Protein AF-A0A6B0SQ14-F1 (afdb_monomer)

Radius of gyration: 19.86 Å; Cα contacts (8 Å, |Δi|>4): 303; chains: 1; bounding box: 52×29×53 Å

pLDDT: mean 88.66, std 13.15, range [37.78, 98.69]

Solvent-accessible surface area (backbone atoms only — not comparable to full-atom values): 12289 Å² total; per-residue (Å²): 137,61,74,64,55,36,50,53,46,39,53,50,52,52,55,49,50,51,53,37,46,52,35,40,46,55,33,44,56,38,48,41,54,28,59,69,29,45,88,79,68,73,21,62,68,44,38,58,48,28,49,52,30,34,59,48,33,56,53,45,43,54,52,50,41,47,56,51,70,71,54,44,74,84,48,32,43,84,77,26,48,54,46,66,76,38,31,68,60,50,40,52,44,48,54,34,55,47,43,28,30,50,27,47,32,52,37,40,52,48,47,70,71,67,58,72,91,65,55,67,89,58,38,55,42,54,48,50,39,28,51,41,40,39,54,27,45,56,30,48,47,52,35,52,52,44,52,53,48,32,44,59,32,75,92,45,67,38,78,33,17,69,29,45,50,46,26,51,56,36,34,63,46,31,60,48,41,34,52,51,44,38,50,61,35,44,55,65,96,51,45,84,41,72,66,26,57,52,51,37,50,53,35,50,31,56,38,42,28,34,49,27,51,36,54,34,46,53,50,49,46,68,65,27,73,86,83,47,63,45,46,48,74,48,94,83,69,85,130

Secondary structure (DSSP, 8-state):
--HHHHHHHHHHHHHHHHHHHHHHHHHHHHHHHHHHHGGGT--HHHHHHHHHHHHHHHHHHHHHHHHHHS--HHHHTTTTHHHHHTHHHHHHHHHHHHHHHHHHHHHHHHHHHH-----HHHHHHHHHHHHHHHHHHHHHHHHHHHHHHHHH-TT--EE-HHHHHHHHHHHHHHHHHHHHHHHHHHSSTTTTSHHHHHHHHHHHHHHHHHHHHHHHHHHHHHHHTTTSSEE-S-TT---

Sequence (239 aa):
MSDSETVVFADRLVSRTETYLDQTEACVALLPELLAAYPDGDYREFVDRISTLESDCDRTNRHLCGLVADADVRDLGIRLTRVHLHASQMIELFNALDEVANAAEQFAVDLDGLRPDLPPDRRDRFDEMAAEAATAMAALRSAVTDYVGVLCNPETSADIAGDVACVRNVESRCDRLRNEAVTAAFDGDAGGDASALVCRELALQLDEVVDAMEDVTDRMVRTTGSELAVDAEPEGAPR

Mean predicted aligned error: 5.76 Å

Nearest PDB structures (foldseek):
  2iiu-assembly1_A  TM=8.122E-01  e=4.218E-05  Shewanella oneidensis
  2iiu-assembly2_B  TM=7.991E-01  e=1.896E-04  Shewanella oneidensis
  2olt-assembly1_C  TM=7.708E-01  e=3.491E-04  Shewanella oneidensis MR-1
  7jh5-assembly2_B  TM=2.804E-01  e=3.021E-01  synthetic construct
  7uwa-assembly1_h  TM=3.571E-01  e=4.394E+00  Citrus x limon

Organism: NCBI:txid2692200

Foldseek 3Di:
DDPVLQVVLLCVLLVLLLVLLVLLLVLLLLQLVLLVCLVVVPRVVSLVSLVVSLVVSVVSLVVNLCSLVVDDCVNNPPFLVLSVVCSVLVNVLSVLSSLLSVLSNVLSVLCVVVVFDQPPVLSVLSSVLSVLLSQLSVLLSVLVSQLSVQSSGVVDAEESQVSLVSLVVSLVVLVVSLVVSLCVLLPDPCVPDPSSVSSNVSSVSSSSSSVSSNVSLVSSVVVCPPPTRYHHHHPPDDD

Structure (mmCIF, N/CA/C/O backbone):
data_AF-A0A6B0SQ14-F1
#
_entry.id   AF-A0A6B0SQ14-F1
#
loop_
_atom_site.group_PDB
_atom_site.id
_atom_site.type_symbol
_atom_site.label_atom_id
_atom_site.label_alt_id
_atom_site.label_comp_id
_atom_site.label_asym_id
_atom_site.label_entity_id
_atom_site.label_seq_id
_atom_site.pdbx_PDB_ins_code
_atom_site.Cartn_x
_atom_site.Cartn_y
_atom_site.Cartn_z
_atom_site.occupancy
_atom_site.B_iso_or_equiv
_atom_site.auth_seq_id
_atom_site.auth_comp_id
_atom_site.auth_asym_id
_atom_site.auth_atom_id
_atom_site.pdbx_PDB_model_num
ATOM 1 N N . MET A 1 1 ? -29.163 -4.916 26.445 1.00 50.88 1 MET A N 1
ATOM 2 C CA . MET A 1 1 ? -28.252 -5.419 25.404 1.00 50.88 1 MET A CA 1
ATOM 3 C C . MET A 1 1 ? -27.276 -6.359 26.059 1.00 50.88 1 MET A C 1
ATOM 5 O O . MET A 1 1 ? -26.853 -6.072 27.175 1.00 50.88 1 MET A O 1
ATOM 9 N N . SER A 1 2 ? -27.024 -7.507 25.440 1.00 54.06 2 SER A N 1
ATOM 10 C CA . SER A 1 2 ? -26.088 -8.481 26.001 1.00 54.06 2 SER A CA 1
ATOM 11 C C . SER A 1 2 ? -24.684 -8.184 25.484 1.00 54.06 2 SER A C 1
ATOM 13 O O . SER A 1 2 ? -24.557 -7.730 24.350 1.00 54.06 2 SER A O 1
ATOM 15 N N . ASP A 1 3 ? -23.654 -8.501 26.270 1.00 60.97 3 ASP A N 1
ATOM 16 C CA . ASP A 1 3 ? -22.245 -8.477 25.838 1.00 60.97 3 ASP A CA 1
ATOM 17 C C . ASP A 1 3 ? -22.019 -9.175 24.475 1.00 60.97 3 ASP A C 1
ATOM 19 O O . ASP A 1 3 ? -21.059 -8.872 23.778 1.00 60.97 3 ASP A O 1
ATOM 23 N N . SER A 1 4 ? -22.930 -10.062 24.050 1.00 64.00 4 SER A N 1
ATOM 24 C CA . SER A 1 4 ? -22.859 -10.778 22.776 1.00 64.00 4 SER A CA 1
ATOM 25 C C . SER A 1 4 ? -22.997 -9.901 21.524 1.00 64.00 4 SER A C 1
ATOM 27 O O . SER A 1 4 ? -22.425 -10.272 20.509 1.00 64.00 4 SER A O 1
ATOM 29 N N . GLU A 1 5 ? -23.751 -8.793 21.536 1.00 66.56 5 GLU A N 1
ATOM 30 C CA . GLU A 1 5 ? -23.911 -7.941 20.332 1.00 66.56 5 GLU A CA 1
ATOM 31 C C . GLU A 1 5 ? -22.654 -7.091 20.086 1.00 66.56 5 GLU A C 1
ATOM 33 O O . GLU A 1 5 ? -22.170 -7.011 18.960 1.00 66.56 5 GLU A O 1
ATOM 38 N N . THR A 1 6 ? -22.062 -6.562 21.161 1.00 66.19 6 THR A N 1
ATOM 39 C CA . THR A 1 6 ? -20.793 -5.819 21.144 1.00 66.19 6 THR A CA 1
ATOM 40 C C . THR A 1 6 ? -19.617 -6.696 20.702 1.00 66.19 6 THR A C 1
ATOM 42 O O . THR A 1 6 ? -18.814 -6.269 19.877 1.00 66.19 6 THR A O 1
ATOM 45 N N . VAL A 1 7 ? -19.537 -7.938 21.199 1.00 73.06 7 VAL A N 1
ATOM 46 C CA . VAL A 1 7 ? -18.514 -8.912 20.765 1.00 73.06 7 VAL A CA 1
ATOM 47 C C . VAL A 1 7 ? -18.660 -9.226 19.274 1.00 73.06 7 VAL A C 1
ATOM 49 O O . VAL A 1 7 ? -17.676 -9.208 18.545 1.00 73.06 7 VAL A O 1
ATOM 52 N N . VAL A 1 8 ? -19.891 -9.402 18.781 1.00 82.00 8 VAL A N 1
ATOM 53 C CA . VAL A 1 8 ? -20.143 -9.669 17.355 1.00 82.00 8 VAL A CA 1
ATOM 54 C C . VAL A 1 8 ? -19.722 -8.502 16.455 1.00 82.00 8 VAL A C 1
ATOM 56 O O . VAL A 1 8 ? -19.263 -8.747 15.341 1.00 82.00 8 VAL A O 1
ATOM 59 N N . PHE A 1 9 ? -19.868 -7.247 16.891 1.00 84.69 9 PHE A N 1
ATOM 60 C CA . PHE A 1 9 ? -19.365 -6.101 16.126 1.00 84.69 9 PHE A CA 1
ATOM 61 C C . PHE A 1 9 ? -17.832 -6.079 16.081 1.00 84.69 9 PHE A C 1
ATOM 63 O O . PHE A 1 9 ? -17.264 -5.988 14.994 1.00 84.69 9 PHE A O 1
ATOM 70 N N . ALA A 1 10 ? -17.174 -6.194 17.241 1.00 85.44 10 ALA A N 1
ATOM 71 C CA . ALA A 1 10 ? -15.715 -6.178 17.340 1.00 85.44 10 ALA A CA 1
ATOM 72 C C . ALA A 1 10 ? -15.080 -7.290 16.488 1.00 85.44 10 ALA A C 1
ATOM 74 O O . ALA A 1 10 ? -14.206 -7.009 15.672 1.00 85.44 10 ALA A O 1
ATOM 75 N N . ASP A 1 11 ? -15.599 -8.517 16.584 1.00 88.06 11 ASP A N 1
ATOM 76 C CA . ASP A 1 11 ? -15.129 -9.659 15.794 1.00 88.06 11 ASP A CA 1
ATOM 77 C C . ASP A 1 11 ? -15.289 -9.418 14.285 1.00 88.06 11 ASP A C 1
ATOM 79 O O . ASP A 1 11 ? -14.415 -9.768 13.493 1.00 88.06 11 ASP A O 1
ATOM 83 N N . ARG A 1 12 ? -16.398 -8.793 13.860 1.00 89.94 12 ARG A N 1
ATOM 84 C CA . ARG A 1 12 ? -16.629 -8.454 12.445 1.00 89.94 12 ARG A CA 1
ATOM 85 C C . ARG A 1 12 ? -15.670 -7.389 11.941 1.00 89.94 12 ARG A C 1
ATOM 87 O O . ARG A 1 12 ? -15.235 -7.490 10.798 1.00 89.94 12 ARG A O 1
ATOM 94 N N . LEU A 1 13 ? -15.401 -6.366 12.747 1.00 90.81 13 LEU A N 1
ATOM 95 C CA . LEU A 1 13 ? -14.485 -5.293 12.385 1.00 90.81 13 LEU A CA 1
ATOM 96 C C . LEU A 1 13 ? -13.060 -5.837 12.258 1.00 90.81 13 LEU A C 1
ATOM 98 O O . LEU A 1 13 ? -12.454 -5.661 11.209 1.00 90.81 13 LEU A O 1
ATOM 102 N N . VAL A 1 14 ? -12.580 -6.586 13.256 1.00 92.75 14 VAL A N 1
ATOM 103 C CA . VAL A 1 14 ? -11.253 -7.226 13.229 1.00 92.75 14 VAL A CA 1
ATOM 104 C C . VAL A 1 14 ? -11.125 -8.176 12.038 1.00 92.75 14 VAL A C 1
ATOM 106 O O . VAL A 1 14 ? -10.238 -7.992 11.213 1.00 92.75 14 VAL A O 1
ATOM 109 N N . SER A 1 15 ? -12.052 -9.124 11.873 1.00 93.81 15 SER A N 1
ATOM 110 C CA . SER A 1 15 ? -11.977 -10.117 10.790 1.00 93.81 15 SER A CA 1
ATOM 111 C C . SER A 1 15 ? -12.029 -9.490 9.391 1.00 93.81 15 SER A C 1
ATOM 113 O O . SER A 1 15 ? -11.381 -9.976 8.462 1.00 93.81 15 SER A O 1
ATOM 115 N N . ARG A 1 16 ? -12.790 -8.402 9.211 1.00 94.62 16 ARG A N 1
ATOM 116 C CA . ARG A 1 16 ? -12.816 -7.677 7.933 1.00 94.62 16 ARG A CA 1
ATOM 117 C C . ARG A 1 16 ? -11.547 -6.874 7.699 1.00 94.62 16 ARG A C 1
ATOM 119 O O . ARG A 1 16 ? -11.088 -6.854 6.565 1.00 94.62 16 ARG A O 1
ATOM 126 N N . THR A 1 17 ? -10.985 -6.255 8.734 1.00 96.44 17 THR A N 1
ATOM 127 C CA . THR A 1 17 ? -9.675 -5.602 8.642 1.00 96.44 17 THR A CA 1
ATOM 128 C C . THR A 1 17 ? -8.603 -6.615 8.252 1.00 96.44 17 THR A C 1
ATOM 130 O O . THR A 1 17 ? -7.840 -6.348 7.337 1.00 96.44 17 THR A O 1
ATOM 133 N N . GLU A 1 18 ? -8.578 -7.802 8.862 1.00 96.88 18 GLU A N 1
ATOM 134 C CA . GLU A 1 18 ? -7.641 -8.873 8.490 1.00 96.88 18 GLU A CA 1
ATOM 135 C C . GLU A 1 18 ? -7.810 -9.300 7.028 1.00 96.88 18 GLU A C 1
ATOM 137 O O . GLU A 1 18 ? -6.830 -9.374 6.296 1.00 96.88 18 GLU A O 1
ATOM 142 N N . THR A 1 19 ? -9.056 -9.506 6.583 1.00 96.88 19 THR A N 1
ATOM 143 C CA . THR A 1 19 ? -9.352 -9.849 5.180 1.00 96.88 19 THR A CA 1
ATOM 144 C C . THR A 1 19 ? -8.868 -8.758 4.225 1.00 96.88 19 THR A C 1
ATOM 146 O O . THR A 1 19 ? -8.314 -9.057 3.174 1.00 96.88 19 THR A O 1
ATOM 149 N N . TYR A 1 20 ? -9.080 -7.492 4.582 1.00 97.38 20 TYR A N 1
ATOM 150 C CA . TYR A 1 20 ? -8.630 -6.357 3.787 1.00 97.38 20 TYR A CA 1
ATOM 151 C C . TYR A 1 20 ? -7.102 -6.295 3.705 1.00 97.38 20 TYR A C 1
ATOM 153 O O . TYR A 1 20 ? -6.548 -6.170 2.619 1.00 97.38 20 TYR A O 1
ATOM 161 N N . LEU A 1 21 ? -6.415 -6.475 4.835 1.00 98.38 21 LEU A N 1
ATOM 162 C CA . LEU A 1 21 ? -4.956 -6.511 4.882 1.00 98.38 21 LEU A CA 1
ATOM 163 C C . LEU A 1 21 ? -4.378 -7.697 4.096 1.00 98.38 21 LEU A C 1
ATOM 165 O O . LEU A 1 21 ? -3.367 -7.516 3.427 1.00 98.38 21 LEU A O 1
ATOM 169 N N . ASP A 1 22 ? -5.024 -8.871 4.115 1.00 98.31 22 ASP A N 1
ATOM 170 C CA . ASP A 1 22 ? -4.653 -10.014 3.263 1.00 98.31 22 ASP A CA 1
ATOM 171 C C . ASP A 1 22 ? -4.716 -9.647 1.774 1.00 98.31 22 ASP A C 1
ATOM 173 O O . ASP A 1 22 ? -3.835 -10.023 1.001 1.00 98.31 22 ASP A O 1
ATOM 177 N N . GLN A 1 23 ? -5.760 -8.921 1.363 1.00 97.81 23 GLN A N 1
ATOM 178 C CA . GLN A 1 23 ? -5.947 -8.494 -0.024 1.00 97.81 23 GLN A CA 1
ATOM 179 C C . GLN A 1 23 ? -4.896 -7.458 -0.436 1.00 97.81 23 GLN A C 1
ATOM 181 O O . GLN A 1 23 ? -4.252 -7.632 -1.472 1.00 97.81 23 GLN A O 1
ATOM 186 N N . THR A 1 24 ? -4.666 -6.431 0.388 1.00 98.19 24 THR A N 1
ATOM 187 C CA . THR A 1 24 ? -3.656 -5.395 0.122 1.00 98.19 24 THR A CA 1
ATOM 188 C C . THR A 1 24 ? -2.245 -5.986 0.098 1.00 98.19 24 THR A C 1
ATOM 190 O O . THR A 1 24 ? -1.473 -5.697 -0.813 1.00 98.19 24 THR A O 1
ATOM 193 N N . GLU A 1 25 ? -1.912 -6.875 1.038 1.00 98.50 25 GLU A N 1
ATOM 194 C CA . GLU A 1 25 ? -0.627 -7.582 1.056 1.00 98.50 25 GLU A CA 1
ATOM 195 C C . GLU A 1 25 ? -0.439 -8.442 -0.194 1.00 98.50 25 GLU A C 1
ATOM 197 O O . GLU A 1 25 ? 0.614 -8.381 -0.828 1.00 98.50 25 GLU A O 1
ATOM 202 N N . ALA A 1 26 ? -1.467 -9.194 -0.599 1.00 98.06 26 ALA A N 1
ATOM 203 C CA . ALA A 1 26 ? -1.427 -9.974 -1.829 1.00 98.06 26 ALA A CA 1
ATOM 204 C C . ALA A 1 26 ? -1.252 -9.090 -3.074 1.00 98.06 26 ALA A C 1
ATOM 206 O O . ALA A 1 26 ? -0.575 -9.509 -4.006 1.00 98.06 26 ALA A O 1
ATOM 207 N N . CYS A 1 27 ? -1.833 -7.887 -3.095 1.00 98.00 27 CYS A N 1
ATOM 208 C CA . CYS A 1 27 ? -1.681 -6.933 -4.193 1.00 98.00 27 CYS A CA 1
ATOM 209 C C . CYS A 1 27 ? -0.220 -6.470 -4.322 1.00 98.00 27 CYS A C 1
ATOM 211 O O . CYS A 1 27 ? 0.400 -6.643 -5.372 1.00 98.00 27 CYS A O 1
ATOM 213 N N . VAL A 1 28 ? 0.370 -5.988 -3.224 1.00 98.50 28 VAL A N 1
ATOM 214 C CA . VAL A 1 28 ? 1.766 -5.516 -3.187 1.00 98.50 28 VAL A CA 1
ATOM 215 C C . VAL A 1 28 ? 2.755 -6.651 -3.472 1.00 98.50 28 VAL A C 1
ATOM 217 O O . VAL A 1 28 ? 3.734 -6.457 -4.191 1.00 98.50 28 VAL A O 1
ATOM 220 N N . ALA A 1 29 ? 2.492 -7.860 -2.967 1.00 98.19 29 ALA A N 1
ATOM 221 C CA . ALA A 1 29 ? 3.352 -9.025 -3.175 1.00 98.19 29 ALA A CA 1
ATOM 222 C C . ALA A 1 29 ? 3.449 -9.470 -4.647 1.00 98.19 29 ALA A C 1
ATOM 224 O O . ALA A 1 29 ? 4.393 -10.176 -5.002 1.00 98.19 29 ALA A O 1
ATOM 225 N N . LEU A 1 30 ? 2.523 -9.044 -5.514 1.00 98.44 30 LEU A N 1
ATOM 226 C CA . LEU A 1 30 ? 2.602 -9.313 -6.951 1.00 98.44 30 LEU A CA 1
ATOM 227 C C . LEU A 1 30 ? 3.551 -8.361 -7.687 1.00 98.44 30 LEU A C 1
ATOM 229 O O . LEU A 1 30 ? 3.953 -8.693 -8.798 1.00 98.44 30 LEU A O 1
ATOM 233 N N . LEU A 1 31 ? 3.952 -7.221 -7.109 1.00 98.44 31 LEU A N 1
ATOM 234 C CA . LEU A 1 31 ? 4.858 -6.271 -7.774 1.00 98.44 31 LEU A CA 1
ATOM 235 C C . LEU A 1 31 ? 6.238 -6.886 -8.084 1.00 98.44 31 LEU A C 1
ATOM 237 O O . LEU A 1 31 ? 6.681 -6.782 -9.233 1.00 98.44 31 LEU A O 1
ATOM 241 N N . PRO A 1 32 ? 6.906 -7.596 -7.147 1.00 98.31 32 PRO A N 1
ATOM 242 C CA . PRO A 1 32 ? 8.135 -8.320 -7.468 1.00 98.31 32 PRO A CA 1
ATOM 243 C C . PRO A 1 32 ? 7.932 -9.410 -8.527 1.00 98.31 32 PRO A C 1
ATOM 245 O O . PRO A 1 32 ? 8.791 -9.599 -9.384 1.00 98.31 32 PRO A O 1
ATOM 248 N N . GLU A 1 33 ? 6.805 -10.131 -8.497 1.00 97.81 33 GLU A N 1
ATOM 249 C CA . GLU A 1 33 ? 6.506 -11.197 -9.467 1.00 97.81 33 GLU A CA 1
ATOM 250 C C . GLU A 1 33 ? 6.260 -10.632 -10.876 1.00 97.81 33 GLU A C 1
ATOM 252 O O . GLU A 1 33 ? 6.785 -11.155 -11.863 1.00 97.81 33 GLU A O 1
ATOM 257 N N . LEU A 1 34 ? 5.528 -9.519 -10.962 1.00 97.88 34 LEU A N 1
ATOM 258 C CA . LEU A 1 34 ? 5.284 -8.756 -12.182 1.00 97.88 34 LEU A CA 1
ATOM 259 C C . LEU A 1 34 ? 6.607 -8.329 -12.824 1.00 97.88 34 LEU A C 1
ATOM 261 O O . LEU A 1 34 ? 6.847 -8.607 -14.001 1.00 97.88 34 LEU A O 1
ATOM 265 N N . LEU A 1 35 ? 7.480 -7.684 -12.048 1.00 96.88 35 LEU A N 1
ATOM 266 C CA . LEU A 1 35 ? 8.784 -7.235 -12.523 1.00 96.88 35 LEU A CA 1
ATOM 267 C C . LEU A 1 35 ? 9.688 -8.411 -12.894 1.00 96.88 35 LEU A C 1
ATOM 269 O O . LEU A 1 35 ? 10.360 -8.351 -13.927 1.00 96.88 35 LEU A O 1
ATOM 273 N N . ALA A 1 36 ? 9.651 -9.508 -12.129 1.00 95.62 36 ALA A N 1
ATOM 274 C CA . ALA A 1 36 ? 10.374 -10.743 -12.420 1.00 95.62 36 ALA A CA 1
ATOM 275 C C . ALA A 1 36 ? 10.001 -11.323 -13.798 1.00 95.62 36 ALA A C 1
ATOM 277 O O . ALA A 1 36 ? 10.894 -11.698 -14.556 1.00 95.62 36 ALA A O 1
ATOM 278 N N . ALA A 1 37 ? 8.710 -11.334 -14.141 1.00 95.75 37 ALA A N 1
ATOM 279 C CA . ALA A 1 37 ? 8.191 -11.848 -15.410 1.00 95.75 37 ALA A CA 1
ATOM 280 C C . ALA A 1 37 ? 8.272 -10.847 -16.580 1.00 95.75 37 ALA A C 1
ATOM 282 O O . ALA A 1 37 ? 8.157 -11.242 -17.743 1.00 95.75 37 ALA A O 1
ATOM 283 N N . TYR A 1 38 ? 8.468 -9.554 -16.295 1.00 95.88 38 TYR A N 1
ATOM 284 C CA . TYR A 1 38 ? 8.433 -8.486 -17.298 1.00 95.88 38 TYR A CA 1
ATOM 285 C C . TYR A 1 38 ? 9.358 -8.712 -18.515 1.00 95.88 38 TYR A C 1
ATOM 287 O O . TYR A 1 38 ? 8.874 -8.577 -19.644 1.00 95.88 38 TYR A O 1
ATOM 295 N N . PRO A 1 39 ? 10.640 -9.114 -18.356 1.00 92.56 39 PRO A N 1
ATOM 296 C CA . PRO A 1 39 ? 11.560 -9.289 -19.486 1.00 92.56 39 PRO A CA 1
ATOM 297 C C . PRO A 1 39 ? 11.145 -10.383 -20.473 1.00 92.56 39 PRO A C 1
ATOM 299 O O . PRO A 1 39 ? 11.452 -10.290 -21.661 1.00 92.56 39 PRO A O 1
ATOM 302 N N . ASP A 1 40 ? 10.445 -11.408 -19.985 1.00 90.62 40 ASP A N 1
ATOM 303 C CA . ASP A 1 40 ? 10.001 -12.544 -20.792 1.00 90.62 40 ASP A CA 1
ATOM 304 C C . ASP A 1 40 ? 8.674 -12.255 -21.518 1.00 90.62 40 ASP A C 1
ATOM 306 O O . ASP A 1 40 ? 8.273 -12.997 -22.414 1.00 90.62 40 ASP A O 1
ATOM 310 N N . GLY A 1 41 ? 8.000 -11.148 -21.177 1.00 88.62 41 GLY A N 1
ATOM 311 C CA . GLY A 1 41 ? 6.707 -10.761 -21.747 1.00 88.62 41 GLY A CA 1
ATOM 312 C C . GLY A 1 41 ? 5.500 -11.499 -21.153 1.00 88.62 41 GLY A C 1
ATOM 313 O O . GLY A 1 41 ? 4.367 -11.209 -21.539 1.00 88.62 41 GLY A O 1
ATOM 314 N N . ASP A 1 42 ? 5.722 -12.390 -20.185 1.00 90.75 42 ASP A N 1
ATOM 315 C CA . ASP A 1 42 ? 4.711 -13.248 -19.551 1.00 90.75 42 ASP A CA 1
ATOM 316 C C . ASP A 1 42 ? 4.126 -12.618 -18.267 1.00 90.75 42 ASP A C 1
ATOM 318 O O . ASP A 1 42 ? 3.815 -13.301 -17.295 1.00 90.75 42 ASP A O 1
ATOM 322 N N . TYR A 1 43 ? 3.977 -11.290 -18.244 1.00 94.25 43 TYR A N 1
ATOM 323 C CA . TYR A 1 43 ? 3.647 -10.541 -17.024 1.00 94.25 43 TYR A CA 1
ATOM 324 C C . TYR A 1 43 ? 2.178 -10.098 -16.905 1.00 94.25 43 TYR A C 1
ATOM 326 O O . TYR A 1 43 ? 1.735 -9.696 -15.832 1.00 94.25 43 TYR A O 1
ATOM 334 N N . ARG A 1 44 ? 1.391 -10.166 -17.988 1.00 94.88 44 ARG A N 1
ATOM 335 C CA . ARG A 1 44 ? 0.016 -9.620 -18.014 1.00 94.88 44 ARG A CA 1
ATOM 336 C C . ARG A 1 44 ? -0.947 -10.284 -17.037 1.00 94.88 44 ARG A C 1
ATOM 338 O O . ARG A 1 44 ? -1.839 -9.617 -16.533 1.00 94.88 44 ARG A O 1
ATOM 345 N N . GLU A 1 45 ? -0.753 -11.569 -16.745 1.00 96.81 45 GLU A N 1
ATOM 346 C CA . GLU A 1 45 ? -1.559 -12.253 -15.729 1.00 96.81 45 GLU A CA 1
ATOM 347 C C . GLU A 1 45 ? -1.383 -11.604 -14.347 1.00 96.81 45 GLU A C 1
ATOM 349 O O . GLU A 1 45 ? -2.346 -11.513 -13.590 1.00 96.81 45 GLU A O 1
ATOM 354 N N . PHE A 1 46 ? -0.186 -11.104 -14.023 1.00 98.12 46 PHE A N 1
ATOM 355 C CA . PHE A 1 46 ? 0.043 -10.378 -12.773 1.00 98.12 46 PHE A CA 1
ATOM 356 C C . PHE A 1 46 ? -0.676 -9.030 -12.768 1.00 98.12 46 PHE A C 1
ATOM 358 O O . PHE A 1 46 ? -1.291 -8.701 -11.761 1.00 98.12 46 PHE A O 1
ATOM 365 N N . VAL A 1 47 ? -0.681 -8.303 -13.891 1.00 98.38 47 VAL A N 1
ATOM 366 C CA . VAL A 1 47 ? -1.431 -7.039 -14.029 1.00 98.38 47 VAL A CA 1
ATOM 367 C C . VAL A 1 47 ? -2.927 -7.271 -13.799 1.00 98.38 47 VAL A C 1
ATOM 369 O O . VAL A 1 47 ? -3.520 -6.629 -12.938 1.00 98.38 47 VAL A O 1
ATOM 372 N N . ASP A 1 48 ? -3.522 -8.258 -14.478 1.00 98.19 48 ASP A N 1
ATOM 373 C CA . ASP A 1 48 ? -4.946 -8.591 -14.319 1.00 98.19 48 ASP A CA 1
ATOM 374 C C . ASP A 1 48 ? -5.287 -9.007 -12.874 1.00 98.19 48 ASP A C 1
ATOM 376 O O . ASP A 1 48 ? -6.362 -8.692 -12.350 1.00 98.19 48 ASP A O 1
ATOM 380 N N . ARG A 1 49 ? -4.374 -9.729 -12.209 1.00 98.19 49 ARG A N 1
ATOM 381 C CA . ARG A 1 49 ? -4.532 -10.133 -10.805 1.00 98.19 49 ARG A CA 1
ATOM 382 C C . ARG A 1 49 ? -4.432 -8.947 -9.849 1.00 98.19 49 ARG A C 1
ATOM 384 O O . ARG A 1 49 ? -5.237 -8.898 -8.924 1.00 98.19 49 ARG A O 1
ATOM 391 N N . ILE A 1 50 ? -3.504 -8.017 -10.076 1.00 98.50 50 ILE A N 1
ATOM 392 C CA . ILE A 1 50 ? -3.368 -6.779 -9.296 1.00 98.50 50 ILE A CA 1
ATOM 393 C C . ILE A 1 50 ? -4.657 -5.956 -9.404 1.00 98.50 50 ILE A C 1
ATOM 395 O O . ILE A 1 50 ? -5.259 -5.669 -8.376 1.00 98.50 50 ILE A O 1
ATOM 399 N N . SER A 1 51 ? -5.162 -5.700 -10.616 1.00 98.12 51 SER A N 1
ATOM 400 C CA . SER A 1 51 ? -6.435 -4.982 -10.811 1.00 98.12 51 SER A CA 1
ATOM 401 C C . SER A 1 51 ? -7.634 -5.690 -10.175 1.00 98.12 51 SER A C 1
ATOM 403 O O . SER A 1 51 ? -8.546 -5.064 -9.642 1.00 98.12 51 SER A O 1
ATOM 405 N N . THR A 1 52 ? -7.660 -7.026 -10.202 1.00 98.38 52 THR A N 1
ATOM 406 C CA . THR A 1 52 ? -8.724 -7.783 -9.523 1.00 98.38 52 THR A CA 1
ATOM 407 C C . THR A 1 52 ? -8.650 -7.616 -8.004 1.00 98.38 52 THR A C 1
ATOM 409 O O . THR A 1 52 ? -9.689 -7.477 -7.358 1.00 98.38 52 THR A O 1
ATOM 412 N N . LEU A 1 53 ? -7.440 -7.646 -7.437 1.00 97.88 53 LEU A N 1
ATOM 413 C CA . LEU A 1 53 ? -7.215 -7.474 -6.004 1.00 97.88 53 LEU A CA 1
ATOM 414 C C . LEU A 1 53 ? -7.527 -6.051 -5.547 1.00 97.88 53 LEU A C 1
ATOM 416 O O . LEU A 1 53 ? -8.204 -5.920 -4.535 1.00 97.88 53 LEU A O 1
ATOM 420 N N . GLU A 1 54 ? -7.123 -5.022 -6.297 1.00 98.00 54 GLU A N 1
ATOM 421 C CA . GLU A 1 54 ? -7.514 -3.626 -6.044 1.00 98.00 54 GLU A CA 1
ATOM 422 C C . GLU A 1 54 ? -9.040 -3.506 -5.958 1.00 98.00 54 GLU A C 1
ATOM 424 O O . GLU A 1 54 ? -9.573 -3.083 -4.935 1.00 98.00 54 GLU A O 1
ATOM 429 N N . SER A 1 55 ? -9.771 -4.038 -6.939 1.00 97.31 55 SER A N 1
ATOM 430 C CA . SER A 1 55 ? -11.234 -3.936 -6.950 1.00 97.31 55 SER A CA 1
ATOM 431 C C . SER A 1 55 ? -11.918 -4.722 -5.825 1.00 97.31 55 SER A C 1
ATOM 433 O O . SER A 1 55 ? -13.072 -4.448 -5.456 1.00 97.31 55 SER A O 1
ATOM 435 N N . ASP A 1 56 ? -11.253 -5.749 -5.298 1.00 97.31 56 ASP A N 1
ATOM 436 C CA . ASP A 1 56 ? -11.695 -6.471 -4.111 1.00 97.31 56 ASP A CA 1
ATOM 437 C C . ASP A 1 56 ? -11.338 -5.713 -2.817 1.00 97.31 56 ASP A C 1
ATOM 439 O O . ASP A 1 56 ? -12.195 -5.659 -1.928 1.00 97.31 56 ASP A O 1
ATOM 443 N N . CYS A 1 57 ? -10.163 -5.073 -2.729 1.00 96.56 57 CYS A N 1
ATOM 444 C CA . CYS A 1 57 ? -9.776 -4.145 -1.658 1.00 96.56 57 CYS A CA 1
ATOM 445 C C . CYS A 1 57 ? -10.799 -3.017 -1.544 1.00 96.56 57 CYS A C 1
ATOM 447 O O . CYS A 1 57 ? -11.444 -2.871 -0.509 1.00 96.56 57 CYS A O 1
ATOM 449 N N . ASP A 1 58 ? -11.050 -2.322 -2.641 1.00 96.69 58 ASP A N 1
ATOM 450 C CA . ASP A 1 58 ? -11.950 -1.187 -2.769 1.00 96.69 58 ASP A CA 1
ATOM 451 C C . ASP A 1 58 ? -13.393 -1.548 -2.326 1.00 96.69 58 ASP A C 1
ATOM 453 O O . ASP A 1 58 ? -14.091 -0.839 -1.583 1.00 96.69 58 ASP A O 1
ATOM 457 N N . ARG A 1 59 ? -13.848 -2.764 -2.663 1.00 96.81 59 ARG A N 1
ATOM 458 C CA . ARG A 1 59 ? -15.122 -3.309 -2.163 1.00 96.81 59 ARG A CA 1
ATOM 459 C C . ARG A 1 59 ? -15.094 -3.556 -0.656 1.00 96.81 59 ARG A C 1
ATOM 461 O O . ARG A 1 59 ? -16.058 -3.200 0.030 1.00 96.81 59 ARG A O 1
ATOM 468 N N . THR A 1 60 ? -14.044 -4.188 -0.139 1.00 95.62 60 THR A N 1
ATOM 469 C CA . THR A 1 60 ? -13.887 -4.460 1.295 1.00 95.62 60 THR A CA 1
ATOM 470 C C . THR A 1 60 ? -13.773 -3.161 2.099 1.00 95.62 60 THR A C 1
ATOM 472 O O . THR A 1 60 ? -14.456 -3.039 3.119 1.00 95.62 60 THR A O 1
ATOM 475 N N . ASN A 1 61 ? -13.030 -2.164 1.611 1.00 95.44 61 ASN A N 1
ATOM 476 C CA . ASN A 1 61 ? -12.913 -0.827 2.189 1.00 95.44 61 ASN A CA 1
ATOM 477 C C . ASN A 1 61 ? -14.291 -0.162 2.304 1.00 95.44 61 ASN A C 1
ATOM 479 O O . ASN A 1 61 ? -14.719 0.224 3.395 1.00 95.44 61 ASN A O 1
ATOM 483 N N . ARG A 1 62 ? -15.082 -0.151 1.222 1.00 94.38 62 ARG A N 1
ATOM 484 C CA . ARG A 1 62 ? -16.467 0.356 1.254 1.00 94.38 62 ARG A CA 1
ATOM 485 C C . ARG A 1 62 ? -17.330 -0.345 2.308 1.00 94.38 62 ARG A C 1
ATOM 487 O O . ARG A 1 62 ? -18.136 0.301 2.980 1.00 94.38 62 ARG A O 1
ATOM 494 N N . HIS A 1 63 ? -17.160 -1.654 2.495 1.00 92.56 63 HIS A N 1
ATOM 495 C CA . HIS A 1 63 ? -17.858 -2.403 3.542 1.00 92.56 63 HIS A CA 1
ATOM 496 C C . HIS A 1 63 ? -17.356 -2.104 4.963 1.00 92.56 63 HIS A C 1
ATOM 498 O O . HIS A 1 63 ? -18.169 -2.134 5.892 1.00 92.56 63 HIS A O 1
ATOM 504 N N . LEU A 1 64 ? -16.059 -1.855 5.151 1.00 92.06 64 LEU A N 1
ATOM 505 C CA . LEU A 1 64 ? -15.455 -1.444 6.422 1.00 92.06 64 LEU A CA 1
ATOM 506 C C . LEU A 1 64 ? -15.922 -0.044 6.816 1.00 92.06 64 LEU A C 1
ATOM 508 O O . LEU A 1 64 ? -16.477 0.133 7.900 1.00 92.06 64 LEU A O 1
ATOM 512 N N . CYS A 1 65 ? -15.798 0.919 5.905 1.00 92.00 65 CYS A N 1
ATOM 513 C CA . CYS A 1 65 ? -16.274 2.282 6.092 1.00 92.00 65 CYS A CA 1
ATOM 514 C C . CYS A 1 65 ? -17.775 2.321 6.397 1.00 92.00 65 CYS A C 1
ATOM 516 O O . CYS A 1 65 ? -18.186 3.005 7.330 1.00 92.00 65 CYS A O 1
ATOM 518 N N . GLY A 1 66 ? -18.592 1.536 5.682 1.00 89.31 66 GLY A N 1
ATOM 519 C CA . GLY A 1 66 ? -20.019 1.396 5.986 1.00 89.31 66 GLY A CA 1
ATOM 520 C C . GLY A 1 66 ? -20.276 0.805 7.375 1.00 89.31 66 GLY A C 1
ATOM 521 O O . GLY A 1 66 ? -21.095 1.328 8.121 1.00 89.31 66 GLY A O 1
ATOM 522 N N . LEU A 1 67 ? -19.534 -0.238 7.766 1.00 88.81 67 LEU A N 1
ATOM 523 C CA . LEU A 1 67 ? -19.661 -0.852 9.092 1.00 88.81 67 LEU A CA 1
ATOM 524 C C . LEU A 1 67 ? -19.318 0.126 10.223 1.00 88.81 67 LEU A C 1
ATOM 526 O O . LEU A 1 67 ? -19.990 0.108 11.249 1.00 88.81 67 LEU A O 1
ATOM 530 N N . VAL A 1 68 ? -18.305 0.974 10.041 1.00 87.31 68 VAL A N 1
ATOM 531 C CA . VAL A 1 68 ? -17.926 2.005 11.020 1.00 87.31 68 VAL A CA 1
ATOM 532 C C . VAL A 1 68 ? -18.919 3.170 11.025 1.00 87.31 68 VAL A C 1
ATOM 534 O O . VAL A 1 68 ? -19.296 3.639 12.096 1.00 87.31 68 VAL A O 1
ATOM 537 N N . ALA A 1 69 ? -19.367 3.630 9.854 1.00 86.06 69 ALA A N 1
ATOM 538 C CA . ALA A 1 69 ? -20.273 4.772 9.726 1.00 86.06 69 ALA A CA 1
ATOM 539 C C . ALA A 1 69 ? -21.691 4.479 10.240 1.00 86.06 69 ALA A C 1
ATOM 541 O O . ALA A 1 69 ? -22.318 5.352 10.841 1.00 86.06 69 ALA A O 1
ATOM 542 N N . ASP A 1 70 ? -22.186 3.260 10.020 1.00 82.62 70 ASP A N 1
ATOM 543 C CA . ASP A 1 70 ? -23.522 2.839 10.448 1.00 82.62 70 ASP A CA 1
ATOM 544 C C . ASP A 1 70 ? -23.565 2.405 11.922 1.00 82.62 70 ASP A C 1
ATOM 546 O O . ASP A 1 70 ? -24.652 2.193 12.460 1.00 82.62 70 ASP A O 1
ATOM 550 N N . ALA A 1 71 ? -22.407 2.280 12.583 1.00 77.75 71 ALA A N 1
ATOM 551 C CA . ALA A 1 71 ? -22.327 1.838 13.968 1.00 77.75 71 ALA A CA 1
ATOM 552 C C . ALA A 1 71 ? -22.959 2.871 14.914 1.00 77.75 71 ALA A C 1
ATOM 554 O O . ALA A 1 71 ? -22.420 3.960 15.143 1.00 77.75 71 ALA A O 1
ATOM 555 N N . ASP A 1 72 ? -24.100 2.518 15.509 1.00 67.50 72 ASP A N 1
ATOM 556 C CA . ASP A 1 72 ? -24.768 3.362 16.492 1.00 67.50 72 ASP A CA 1
ATOM 557 C C . ASP A 1 72 ? -24.374 2.996 17.941 1.00 67.50 72 ASP A C 1
ATOM 559 O O . ASP A 1 72 ? -23.667 2.027 18.231 1.00 67.50 72 ASP A O 1
ATOM 563 N N . VAL A 1 73 ? -24.844 3.792 18.907 1.00 63.66 73 VAL A N 1
ATOM 564 C CA . VAL A 1 73 ? -24.593 3.555 20.344 1.00 63.66 73 VAL A CA 1
ATOM 565 C C . VAL A 1 73 ? -25.146 2.191 20.815 1.00 63.66 73 VAL A C 1
ATOM 567 O O . VAL A 1 73 ? -24.705 1.663 21.840 1.00 63.66 73 VAL A O 1
ATOM 570 N N . ARG A 1 74 ? -26.107 1.606 20.089 1.00 61.81 74 ARG A N 1
ATOM 571 C CA . ARG A 1 74 ? -26.692 0.282 20.350 1.00 61.81 74 ARG A CA 1
ATOM 572 C C . ARG A 1 74 ? -25.877 -0.849 19.720 1.00 61.81 74 ARG A C 1
ATOM 574 O O . ARG A 1 74 ? -25.933 -1.950 20.243 1.00 61.81 74 ARG A O 1
ATOM 581 N N . ASP A 1 75 ? -25.100 -0.606 18.677 1.00 59.66 75 ASP A N 1
ATOM 582 C CA . ASP A 1 75 ? -24.176 -1.607 18.131 1.00 59.66 75 ASP A CA 1
ATOM 583 C C . ASP A 1 75 ? -22.876 -1.671 18.949 1.00 59.66 75 ASP A C 1
ATOM 585 O O . ASP A 1 75 ? -22.323 -2.741 19.208 1.00 59.66 75 ASP A O 1
ATOM 589 N N . LEU A 1 76 ? -22.420 -0.517 19.437 1.00 61.25 76 LEU A N 1
ATOM 590 C CA . LEU A 1 76 ? -21.120 -0.364 20.095 1.00 61.25 76 LEU A CA 1
ATOM 591 C C . LEU A 1 76 ? -21.172 -0.621 21.614 1.00 61.25 76 LEU A C 1
ATOM 593 O O . LEU A 1 76 ? -20.220 -1.124 22.218 1.00 61.25 76 LE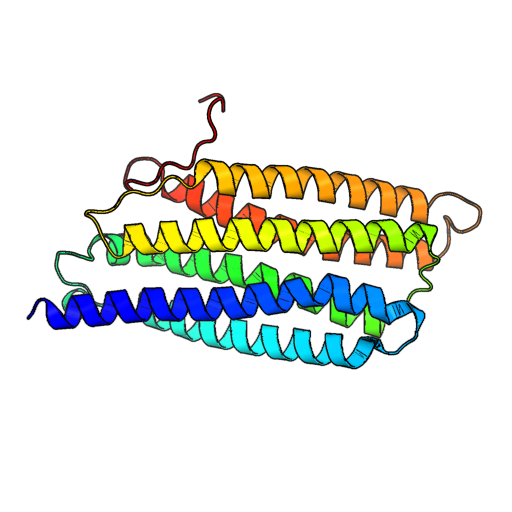U A O 1
ATOM 597 N N . GLY A 1 77 ? -22.293 -0.302 22.268 1.00 60.75 77 GLY A N 1
ATOM 598 C CA . GLY A 1 77 ? -22.383 -0.323 23.730 1.00 60.75 77 GLY A CA 1
ATOM 599 C C . GLY A 1 77 ? -21.369 0.617 24.410 1.00 60.75 77 GLY A C 1
ATOM 600 O O . GLY A 1 77 ? -20.624 1.351 23.769 1.00 60.75 77 GLY A O 1
ATOM 601 N N . ILE A 1 78 ? -21.311 0.607 25.749 1.00 59.53 78 ILE A N 1
ATOM 602 C CA . ILE A 1 78 ? -20.381 1.478 26.509 1.00 59.53 78 ILE A CA 1
ATOM 603 C C . ILE A 1 78 ? -18.911 1.064 26.283 1.00 59.53 78 ILE A C 1
ATOM 605 O O . ILE A 1 78 ? -18.007 1.895 26.359 1.00 59.53 78 ILE A O 1
ATOM 609 N N . ARG A 1 79 ? -18.658 -0.218 25.985 1.00 58.97 79 ARG A N 1
ATOM 610 C CA . ARG A 1 79 ? -17.304 -0.780 25.858 1.00 58.97 79 ARG A CA 1
ATOM 611 C C . ARG A 1 79 ? -16.587 -0.377 24.565 1.00 58.97 79 ARG A C 1
ATOM 613 O O . ARG A 1 79 ? -15.379 -0.183 24.617 1.00 58.97 79 ARG A O 1
ATOM 620 N N . LEU A 1 80 ? -17.304 -0.155 23.458 1.00 64.75 80 LEU A N 1
ATOM 621 C CA . LEU A 1 80 ? -16.718 0.306 22.188 1.00 64.75 80 LEU A CA 1
ATOM 622 C C . LEU A 1 80 ? -16.870 1.820 21.973 1.00 64.75 80 LEU A C 1
ATOM 624 O O . LEU A 1 80 ? -16.881 2.302 20.842 1.00 64.75 80 LEU A O 1
ATOM 628 N N . THR A 1 81 ? -16.938 2.600 23.057 1.00 70.69 81 THR A N 1
ATOM 629 C CA . THR A 1 81 ? -16.959 4.071 22.968 1.00 70.69 81 THR A CA 1
ATOM 630 C C . THR A 1 81 ? -15.752 4.607 22.181 1.00 70.69 81 THR A C 1
ATOM 632 O O . THR A 1 81 ? -15.891 5.598 21.476 1.00 70.69 81 THR A O 1
ATOM 635 N N . ARG A 1 82 ? -14.594 3.925 22.224 1.00 74.69 82 ARG A N 1
ATOM 636 C CA . ARG A 1 82 ? -13.404 4.282 21.428 1.00 74.69 82 ARG A CA 1
ATOM 637 C C . ARG A 1 82 ? -13.661 4.206 19.923 1.00 74.69 82 ARG A C 1
ATOM 639 O O . ARG A 1 82 ? -13.355 5.162 19.226 1.00 74.69 82 ARG A O 1
ATOM 646 N N . VAL A 1 83 ? -14.286 3.135 19.431 1.00 76.12 83 VAL A N 1
ATOM 647 C CA . VAL A 1 83 ? -14.642 3.016 18.005 1.00 76.12 83 VAL A CA 1
ATOM 648 C C . VAL A 1 83 ? -15.582 4.146 17.587 1.00 76.12 83 VAL A C 1
ATOM 650 O O . VAL A 1 83 ? -15.383 4.741 16.536 1.00 76.12 83 VAL A O 1
ATOM 653 N N . HIS A 1 84 ? -16.560 4.506 18.426 1.00 76.81 84 HIS A N 1
ATOM 654 C CA . HIS A 1 84 ? -17.458 5.625 18.124 1.00 76.81 84 HIS A CA 1
ATOM 655 C C . HIS A 1 84 ? -16.726 6.975 18.079 1.00 76.81 84 HIS A C 1
ATOM 657 O O . HIS A 1 84 ? -16.931 7.766 17.163 1.00 76.81 84 HIS A O 1
ATOM 663 N N . LEU A 1 85 ? -15.872 7.241 19.074 1.00 79.50 85 LEU A N 1
ATOM 664 C CA . LEU A 1 85 ? -15.112 8.490 19.180 1.00 79.50 85 LEU A CA 1
ATOM 665 C C . LEU A 1 85 ? -14.084 8.644 18.055 1.00 79.50 85 LEU A C 1
ATOM 667 O O . LEU A 1 85 ? -13.806 9.769 17.648 1.00 79.50 85 LEU A O 1
ATOM 671 N N . HIS A 1 86 ? -13.556 7.525 17.555 1.00 83.75 86 HIS A N 1
ATOM 672 C CA . HIS A 1 86 ? -12.536 7.492 16.512 1.00 83.75 86 HIS A CA 1
ATOM 673 C C . HIS A 1 86 ? -13.077 7.065 15.138 1.00 83.75 86 HIS A C 1
ATOM 675 O O . HIS A 1 86 ? -12.289 6.773 14.242 1.00 83.75 86 HIS A O 1
ATOM 681 N N . ALA A 1 87 ? -14.400 7.022 14.940 1.00 86.88 87 ALA A N 1
ATOM 682 C CA . ALA A 1 87 ? -15.016 6.509 13.713 1.00 86.88 87 ALA A CA 1
ATOM 683 C C . ALA A 1 87 ? -14.514 7.238 12.455 1.00 86.88 87 ALA A C 1
ATOM 685 O O . ALA A 1 87 ? -14.153 6.599 11.468 1.00 86.88 87 ALA A O 1
ATOM 686 N N . SER A 1 88 ? -14.419 8.571 12.512 1.00 87.31 88 SER A N 1
ATOM 687 C CA . SER A 1 88 ? -13.873 9.374 11.413 1.00 87.31 88 SER A CA 1
ATOM 688 C C . SER A 1 88 ? -12.413 9.021 11.129 1.00 87.31 88 SER A C 1
ATOM 690 O O . SER A 1 88 ? -12.051 8.808 9.980 1.00 87.31 88 SER A O 1
ATOM 692 N N . GLN A 1 89 ? -11.586 8.889 12.167 1.00 88.50 89 GLN A N 1
ATOM 693 C CA . GLN A 1 89 ? -10.174 8.538 12.029 1.00 88.50 89 GLN A CA 1
ATOM 694 C C . GLN A 1 89 ? -9.989 7.119 11.482 1.00 88.50 89 GLN A C 1
ATOM 696 O O . GLN A 1 89 ? -9.066 6.889 10.712 1.00 88.50 89 GLN A O 1
ATOM 701 N N . MET A 1 90 ? -10.868 6.177 11.837 1.00 90.00 90 MET A N 1
ATOM 702 C CA . MET A 1 90 ? -10.855 4.821 11.281 1.00 90.00 90 MET A CA 1
ATOM 703 C C . MET A 1 90 ? -11.228 4.806 9.800 1.00 90.00 90 MET A C 1
ATOM 705 O O . MET A 1 90 ? -10.562 4.141 9.018 1.00 90.00 90 MET A O 1
ATOM 709 N N . ILE A 1 91 ? -12.259 5.554 9.401 1.00 92.62 91 ILE A N 1
ATOM 710 C CA . ILE A 1 91 ? -12.628 5.701 7.985 1.00 92.62 91 ILE A CA 1
ATOM 711 C C . ILE A 1 91 ? -11.457 6.293 7.200 1.00 92.62 91 ILE A C 1
ATOM 713 O O . ILE A 1 91 ? -11.092 5.794 6.142 1.00 92.62 91 ILE A O 1
ATOM 717 N N . GLU A 1 92 ? -10.829 7.337 7.734 1.00 93.00 92 GLU A N 1
ATOM 718 C CA . GLU A 1 92 ? -9.675 7.946 7.087 1.00 93.00 92 GLU A CA 1
ATOM 719 C C . GLU A 1 92 ? -8.443 7.025 7.059 1.00 93.00 92 GLU A C 1
ATOM 721 O O . GLU A 1 92 ? -7.668 7.096 6.111 1.00 93.00 92 GLU A O 1
ATOM 726 N N . LEU A 1 93 ? -8.258 6.164 8.066 1.00 94.00 93 LEU A N 1
ATOM 727 C CA . LEU A 1 93 ? -7.221 5.129 8.072 1.00 94.00 93 LEU A CA 1
ATOM 728 C C . LEU A 1 93 ? -7.456 4.107 6.955 1.00 94.00 93 LEU A C 1
ATOM 730 O O . LEU A 1 93 ? -6.522 3.782 6.232 1.00 94.00 93 LEU A O 1
ATOM 734 N N . PHE A 1 94 ? -8.690 3.616 6.797 1.00 95.12 94 PHE A N 1
ATOM 735 C CA . PHE A 1 94 ? -9.015 2.651 5.744 1.00 95.12 94 PHE A CA 1
ATOM 736 C C . PHE A 1 94 ? -8.892 3.251 4.345 1.00 95.12 94 PHE A C 1
ATOM 738 O O . PHE A 1 94 ? -8.353 2.591 3.465 1.00 95.12 94 PHE A O 1
ATOM 745 N N . ASN A 1 95 ? -9.286 4.514 4.162 1.00 95.50 95 ASN A N 1
ATOM 746 C CA . ASN A 1 95 ? -9.057 5.222 2.903 1.00 95.50 95 ASN A CA 1
ATOM 747 C C . ASN A 1 95 ? -7.561 5.394 2.607 1.00 95.50 95 ASN A C 1
ATOM 749 O O . ASN A 1 95 ? -7.152 5.190 1.477 1.00 95.50 95 ASN A O 1
ATOM 753 N N . ALA A 1 96 ? -6.735 5.719 3.608 1.00 96.38 96 ALA A N 1
ATOM 754 C CA . ALA A 1 96 ? -5.287 5.799 3.408 1.00 96.38 96 ALA A CA 1
ATOM 755 C C . ALA A 1 96 ? -4.674 4.430 3.052 1.00 96.38 96 ALA A C 1
ATOM 757 O O . ALA A 1 96 ? -3.780 4.356 2.221 1.00 96.38 96 ALA A O 1
ATOM 758 N N . LEU A 1 97 ? -5.176 3.339 3.641 1.00 96.38 97 LEU A N 1
ATOM 759 C CA . LEU A 1 97 ? -4.758 1.980 3.278 1.00 96.38 97 LEU A CA 1
ATOM 760 C C . LEU A 1 97 ? -5.142 1.597 1.844 1.00 96.38 97 LEU A C 1
ATOM 762 O O . LEU A 1 97 ? -4.455 0.783 1.236 1.00 96.38 97 LEU A O 1
ATOM 766 N N . ASP A 1 98 ? -6.244 2.138 1.331 1.00 97.69 98 ASP A N 1
ATOM 767 C CA . ASP A 1 98 ? -6.730 1.885 -0.033 1.00 97.69 98 ASP A CA 1
ATOM 768 C C . ASP A 1 98 ? -5.771 2.460 -1.078 1.00 97.69 98 ASP A C 1
ATOM 770 O O . ASP A 1 98 ? -5.483 1.814 -2.083 1.00 97.69 98 ASP A O 1
ATOM 774 N N . GLU A 1 99 ? -5.164 3.614 -0.779 1.00 98.31 99 GLU A N 1
ATOM 775 C CA . GLU A 1 99 ? -4.169 4.234 -1.659 1.00 98.31 99 GLU A CA 1
ATOM 776 C C . GLU A 1 99 ? -2.947 3.335 -1.908 1.00 98.31 99 GLU A C 1
ATOM 778 O O . GLU A 1 99 ? -2.339 3.413 -2.972 1.00 98.31 99 GLU A O 1
ATOM 783 N N . VAL A 1 100 ? -2.625 2.411 -0.994 1.00 98.62 100 VAL A N 1
ATOM 784 C CA . VAL A 1 100 ? -1.551 1.423 -1.200 1.00 98.62 100 VAL A CA 1
ATOM 785 C C . VAL A 1 100 ? -1.880 0.483 -2.365 1.00 98.62 100 VAL A C 1
ATOM 787 O O . VAL A 1 100 ? -1.026 0.218 -3.214 1.00 98.62 100 VAL A O 1
ATOM 790 N N . ALA A 1 101 ? -3.113 -0.031 -2.415 1.00 98.12 101 ALA A N 1
ATOM 791 C CA . ALA A 1 101 ? -3.556 -0.908 -3.496 1.00 98.12 101 ALA A CA 1
ATOM 792 C C . ALA A 1 101 ? -3.716 -0.128 -4.810 1.00 98.12 101 ALA A C 1
ATOM 794 O O . ALA A 1 101 ? -3.289 -0.625 -5.854 1.00 98.12 101 ALA A O 1
ATOM 795 N N . ASN A 1 102 ? -4.232 1.106 -4.743 1.00 98.38 102 ASN A N 1
ATOM 796 C CA . ASN A 1 102 ? -4.358 1.999 -5.898 1.00 98.38 102 ASN A CA 1
ATOM 797 C C . ASN A 1 102 ? -2.996 2.299 -6.536 1.00 98.38 102 ASN A C 1
ATOM 799 O O . ASN A 1 102 ? -2.845 2.187 -7.751 1.00 98.38 102 ASN A O 1
ATOM 803 N N . ALA A 1 103 ? -1.986 2.644 -5.731 1.00 98.62 103 ALA A N 1
ATOM 804 C CA . ALA A 1 103 ? -0.638 2.926 -6.219 1.00 98.62 103 ALA A CA 1
ATOM 805 C C . ALA A 1 103 ? -0.003 1.688 -6.878 1.00 98.62 103 ALA A C 1
ATOM 807 O O . ALA A 1 103 ? 0.594 1.783 -7.954 1.00 98.62 103 ALA A O 1
ATOM 808 N N . ALA A 1 104 ? -0.183 0.506 -6.275 1.00 98.69 104 ALA A N 1
ATOM 809 C CA . ALA A 1 104 ? 0.312 -0.752 -6.831 1.00 98.69 104 ALA A CA 1
ATOM 810 C C . ALA A 1 104 ? -0.354 -1.090 -8.177 1.00 98.69 104 ALA A C 1
ATOM 812 O O . ALA A 1 104 ? 0.330 -1.496 -9.122 1.00 98.69 104 ALA A O 1
ATOM 813 N N . GLU A 1 105 ? -1.672 -0.893 -8.292 1.00 98.69 105 GLU A N 1
ATOM 814 C CA . GLU A 1 105 ? -2.388 -1.056 -9.558 1.00 98.69 105 GLU A CA 1
ATOM 815 C C . GLU A 1 105 ? -1.916 -0.052 -10.606 1.00 98.69 105 GLU A C 1
ATOM 817 O O . GLU A 1 105 ? -1.598 -0.452 -11.728 1.00 98.69 105 GLU A O 1
ATOM 822 N N . GLN A 1 106 ? -1.830 1.229 -10.248 1.00 98.62 106 GLN A N 1
ATOM 823 C CA . GLN A 1 106 ? -1.446 2.285 -11.177 1.00 98.62 106 GLN A CA 1
ATOM 824 C C . GLN A 1 106 ? -0.075 2.001 -11.798 1.00 98.62 106 GLN A C 1
ATOM 826 O O . GLN A 1 106 ? 0.070 2.065 -13.020 1.00 98.62 106 GLN A O 1
ATOM 831 N N . PHE A 1 107 ? 0.899 1.588 -10.982 1.00 98.56 107 PHE A N 1
ATOM 832 C CA . PHE A 1 107 ? 2.200 1.140 -11.468 1.00 98.56 107 PHE A CA 1
ATOM 833 C C . PHE A 1 107 ? 2.081 -0.032 -12.458 1.00 98.56 107 PHE A C 1
ATOM 835 O O . PHE A 1 107 ? 2.683 -0.007 -13.534 1.00 98.56 107 PHE A O 1
ATOM 842 N N . ALA A 1 108 ? 1.306 -1.069 -12.122 1.00 98.50 108 ALA A N 1
ATOM 843 C CA . ALA A 1 108 ? 1.172 -2.263 -12.957 1.00 98.50 108 ALA A CA 1
ATOM 844 C C . ALA A 1 108 ? 0.495 -1.969 -14.308 1.00 98.50 108 ALA A C 1
ATOM 846 O O . ALA A 1 108 ? 0.943 -2.453 -15.355 1.00 98.50 108 ALA A O 1
ATOM 847 N N . VAL A 1 109 ? -0.564 -1.160 -14.291 1.00 98.38 109 VAL A N 1
ATOM 848 C CA . VAL A 1 109 ? -1.310 -0.741 -15.483 1.00 98.38 109 VAL A CA 1
ATOM 849 C C . VAL A 1 109 ? -0.441 0.130 -16.385 1.00 98.38 109 VAL A C 1
ATOM 851 O O . VAL A 1 109 ? -0.391 -0.103 -17.596 1.00 98.38 109 VAL A O 1
ATOM 854 N N . ASP A 1 110 ? 0.294 1.088 -15.822 1.00 98.25 110 ASP A N 1
ATOM 855 C CA . ASP A 1 110 ? 1.169 1.951 -16.612 1.00 98.25 110 ASP A CA 1
ATOM 856 C C . ASP A 1 110 ? 2.390 1.203 -17.148 1.00 98.25 110 ASP A C 1
ATOM 858 O O . ASP A 1 110 ? 2.816 1.466 -18.276 1.00 98.25 110 ASP A O 1
ATOM 862 N N . LEU A 1 111 ? 2.905 0.201 -16.429 1.00 97.25 111 LEU A N 1
ATOM 863 C CA . LEU A 1 111 ? 3.944 -0.686 -16.949 1.00 97.25 111 LEU A CA 1
ATOM 864 C C . LEU A 1 111 ? 3.468 -1.453 -18.202 1.00 97.25 111 LEU A C 1
ATOM 866 O O . LEU A 1 111 ? 4.186 -1.461 -19.207 1.00 97.25 111 LEU A O 1
ATOM 870 N N . ASP A 1 112 ? 2.261 -2.046 -18.206 1.00 97.31 112 ASP A N 1
ATOM 871 C CA . ASP A 1 112 ? 1.707 -2.699 -19.415 1.00 97.31 112 ASP A CA 1
ATOM 872 C C . ASP A 1 112 ? 1.309 -1.697 -20.507 1.00 97.31 112 ASP A C 1
ATOM 874 O O . ASP A 1 112 ? 1.392 -2.019 -21.696 1.00 97.31 112 ASP A O 1
ATOM 878 N N . GLY A 1 113 ? 0.881 -0.492 -20.136 1.00 96.19 113 GLY A N 1
ATOM 879 C CA . GLY A 1 113 ? 0.476 0.545 -21.081 1.00 96.19 113 GLY A CA 1
ATOM 880 C C . GLY A 1 113 ? 1.659 1.166 -21.824 1.00 96.19 113 GLY A C 1
ATOM 881 O O . GLY A 1 113 ? 1.621 1.320 -23.049 1.00 96.19 113 GLY A O 1
ATOM 882 N N . LEU A 1 114 ? 2.720 1.506 -21.091 1.00 94.56 114 LEU A N 1
ATOM 883 C CA . LEU A 1 114 ? 3.900 2.198 -21.610 1.00 94.56 114 LEU A CA 1
ATOM 884 C C . LEU A 1 114 ? 4.927 1.232 -22.203 1.00 94.56 114 LEU A C 1
ATOM 886 O O . LEU A 1 114 ? 5.618 1.601 -23.154 1.00 94.56 114 LEU A O 1
ATOM 890 N N . ARG A 1 115 ? 5.014 0.008 -21.665 1.00 93.06 115 ARG A N 1
ATOM 891 C CA . ARG A 1 115 ? 5.956 -1.049 -22.076 1.00 93.06 115 ARG A CA 1
ATOM 892 C C . ARG A 1 115 ? 7.377 -0.532 -22.306 1.00 93.06 115 ARG A C 1
ATOM 894 O O . ARG A 1 115 ? 7.922 -0.712 -23.403 1.00 93.06 115 ARG A O 1
ATOM 901 N N . PRO A 1 116 ? 7.979 0.157 -21.322 1.00 91.50 116 PRO A N 1
ATOM 902 C CA . PRO A 1 116 ? 9.340 0.645 -21.469 1.00 91.50 116 PRO A CA 1
ATOM 903 C C . PRO A 1 116 ? 10.324 -0.495 -21.721 1.00 91.50 116 PRO A C 1
ATOM 905 O O . PRO A 1 116 ? 10.195 -1.595 -21.182 1.00 91.50 116 PRO A O 1
ATOM 908 N N . ASP A 1 117 ? 11.368 -0.193 -22.482 1.00 88.06 117 ASP A N 1
ATOM 909 C CA . ASP A 1 117 ? 12.559 -1.031 -22.487 1.00 88.06 117 ASP A CA 1
ATOM 910 C C . ASP A 1 117 ? 13.322 -0.816 -21.169 1.00 88.06 117 ASP A C 1
ATOM 912 O O . ASP A 1 117 ? 13.817 0.283 -20.896 1.00 88.06 117 ASP A O 1
ATOM 916 N N . LEU A 1 118 ? 13.363 -1.856 -20.333 1.00 86.88 118 LEU A N 1
ATOM 917 C CA . LEU A 1 118 ? 14.020 -1.859 -19.026 1.00 86.88 118 LEU A CA 1
ATOM 918 C C . LEU A 1 118 ? 15.231 -2.799 -19.080 1.00 86.88 118 LEU A C 1
ATOM 920 O O . LEU A 1 118 ? 15.104 -3.983 -18.757 1.00 86.88 118 LEU A O 1
ATOM 924 N N . PRO A 1 119 ? 16.412 -2.308 -19.500 1.00 84.62 119 PRO A N 1
ATOM 925 C CA . PRO A 1 119 ? 17.629 -3.106 -19.447 1.00 84.62 119 PRO A CA 1
ATOM 926 C C . PRO A 1 119 ? 17.952 -3.505 -17.994 1.00 84.62 119 PRO A C 1
ATOM 928 O O . PRO A 1 119 ? 17.556 -2.782 -17.074 1.00 84.62 119 PRO A O 1
ATOM 931 N N . PRO A 1 120 ? 18.709 -4.600 -17.779 1.00 84.81 120 PRO A N 1
ATOM 932 C CA . PRO A 1 120 ? 18.979 -5.150 -16.446 1.00 84.81 120 PRO A CA 1
ATOM 933 C C . PRO A 1 120 ? 19.418 -4.104 -15.414 1.00 84.81 120 PRO A C 1
ATOM 935 O O . PRO A 1 120 ? 18.765 -3.959 -14.390 1.00 84.81 120 PRO A O 1
ATOM 938 N N . ASP A 1 121 ? 20.409 -3.271 -15.751 1.00 80.00 121 ASP A N 1
ATOM 939 C CA . ASP A 1 121 ? 20.947 -2.242 -14.847 1.00 80.00 121 ASP A CA 1
ATOM 940 C C . ASP A 1 121 ? 19.889 -1.239 -14.341 1.00 80.00 121 ASP A C 1
ATOM 942 O O . ASP A 1 121 ? 20.027 -0.679 -13.255 1.00 80.00 121 ASP A O 1
ATOM 946 N N . ARG A 1 122 ? 18.837 -0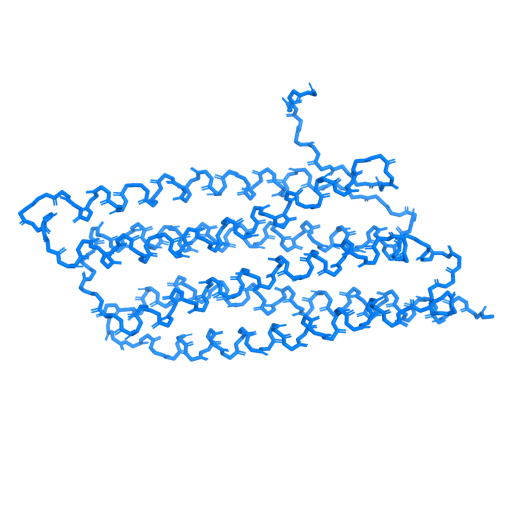.977 -15.132 1.00 82.00 122 ARG A N 1
ATOM 947 C CA . ARG A 1 122 ? 17.719 -0.110 -14.724 1.00 82.00 122 ARG A CA 1
ATOM 948 C C . ARG A 1 122 ? 16.683 -0.889 -13.929 1.00 82.00 122 ARG A C 1
ATOM 950 O O . ARG A 1 122 ? 16.171 -0.371 -12.943 1.00 82.00 122 ARG A O 1
ATOM 957 N N . ARG A 1 123 ? 16.383 -2.116 -14.357 1.00 90.19 123 ARG A N 1
ATOM 958 C CA . ARG A 1 123 ? 15.397 -2.995 -13.725 1.00 90.19 123 ARG A CA 1
ATOM 959 C C . ARG A 1 123 ? 15.786 -3.387 -12.304 1.00 90.19 123 ARG A C 1
ATOM 961 O O . ARG A 1 123 ? 14.902 -3.404 -11.460 1.00 90.19 123 ARG A O 1
ATOM 968 N N . ASP A 1 124 ? 17.073 -3.595 -12.027 1.00 92.25 124 ASP A N 1
ATOM 969 C CA . ASP A 1 124 ? 17.560 -3.968 -10.692 1.00 92.25 124 ASP A CA 1
ATOM 970 C C . ASP A 1 124 ? 17.020 -3.030 -9.597 1.00 92.25 124 ASP A C 1
ATOM 972 O O . ASP A 1 124 ? 16.658 -3.474 -8.512 1.00 92.25 124 ASP A O 1
ATOM 976 N N . ARG A 1 125 ? 16.869 -1.730 -9.891 1.00 94.44 125 ARG A N 1
ATOM 977 C CA . ARG A 1 125 ? 16.349 -0.765 -8.908 1.00 94.44 125 ARG A CA 1
ATOM 978 C C . ARG A 1 125 ? 14.848 -0.864 -8.697 1.00 94.44 125 ARG A C 1
ATOM 980 O O . ARG A 1 125 ? 14.398 -0.700 -7.569 1.00 94.44 125 ARG A O 1
ATOM 987 N N . PHE A 1 126 ? 14.091 -1.172 -9.746 1.00 96.62 126 PHE A N 1
ATOM 988 C CA . PHE A 1 126 ? 12.667 -1.474 -9.615 1.00 96.62 126 PHE A CA 1
ATOM 989 C C . PHE A 1 126 ? 12.457 -2.770 -8.827 1.00 96.62 126 PHE A C 1
ATOM 991 O O . PHE A 1 126 ? 11.602 -2.810 -7.947 1.00 96.62 126 PHE A O 1
ATOM 998 N N . ASP A 1 127 ? 13.269 -3.798 -9.095 1.00 97.19 127 ASP A N 1
ATOM 999 C CA . ASP A 1 127 ? 13.230 -5.071 -8.368 1.00 97.19 127 ASP A CA 1
ATOM 1000 C C . ASP A 1 127 ? 13.506 -4.848 -6.865 1.00 97.19 127 ASP A C 1
ATOM 1002 O O . ASP A 1 127 ? 12.783 -5.370 -6.013 1.00 97.19 127 ASP A O 1
ATOM 1006 N N . GLU A 1 128 ? 14.504 -4.020 -6.528 1.00 97.50 128 GLU A N 1
ATOM 1007 C CA . GLU A 1 128 ? 14.804 -3.631 -5.143 1.00 97.50 128 GLU A CA 1
ATOM 1008 C C . GLU A 1 128 ? 13.652 -2.847 -4.491 1.00 97.50 128 GLU A C 1
ATOM 1010 O O . GLU A 1 128 ? 13.236 -3.196 -3.387 1.00 97.50 128 GLU A O 1
ATOM 1015 N N . MET A 1 129 ? 13.090 -1.838 -5.165 1.00 98.19 129 MET A N 1
ATOM 1016 C CA . MET A 1 129 ? 11.964 -1.050 -4.640 1.00 98.19 129 MET A CA 1
ATOM 1017 C C . MET A 1 129 ? 10.719 -1.909 -4.386 1.00 98.19 129 MET A C 1
ATOM 1019 O O . MET A 1 129 ? 10.076 -1.770 -3.349 1.00 98.19 129 MET A O 1
ATOM 1023 N N . ALA A 1 130 ? 10.394 -2.843 -5.283 1.00 98.44 130 ALA A N 1
ATOM 1024 C CA . ALA A 1 130 ? 9.250 -3.736 -5.103 1.00 98.44 130 ALA A CA 1
ATOM 1025 C C . ALA A 1 130 ? 9.450 -4.714 -3.930 1.00 98.44 130 ALA A C 1
ATOM 1027 O O . ALA A 1 130 ? 8.507 -5.012 -3.194 1.00 98.44 130 ALA A O 1
ATOM 1028 N N . ALA A 1 131 ? 10.677 -5.202 -3.719 1.00 98.19 131 ALA A N 1
ATOM 1029 C CA . ALA A 1 131 ? 11.007 -6.046 -2.569 1.00 98.19 131 ALA A CA 1
ATOM 1030 C C . ALA A 1 131 ? 10.933 -5.274 -1.238 1.00 98.19 131 ALA A C 1
ATOM 1032 O O . ALA A 1 131 ? 10.460 -5.800 -0.223 1.00 98.19 131 ALA A O 1
ATOM 1033 N N . GLU A 1 132 ? 11.374 -4.018 -1.245 1.00 98.31 132 GLU A N 1
ATOM 1034 C CA . GLU A 1 132 ? 11.240 -3.096 -0.120 1.00 98.31 132 GLU A CA 1
ATOM 1035 C C . GLU A 1 132 ? 9.759 -2.816 0.186 1.00 98.31 132 GLU A C 1
ATOM 1037 O O . GLU A 1 132 ? 9.342 -2.973 1.334 1.00 98.31 132 GLU A O 1
ATOM 1042 N N . ALA A 1 133 ? 8.924 -2.557 -0.826 1.00 98.50 133 ALA A N 1
ATOM 1043 C CA . ALA A 1 133 ? 7.480 -2.369 -0.654 1.00 98.50 133 ALA A CA 1
ATOM 1044 C C . ALA A 1 133 ? 6.793 -3.575 0.013 1.00 98.50 133 ALA A C 1
ATOM 1046 O O . ALA A 1 133 ? 6.021 -3.407 0.956 1.00 98.50 133 ALA A O 1
ATOM 1047 N N . ALA A 1 134 ? 7.127 -4.806 -0.391 1.00 98.19 134 ALA A N 1
ATOM 1048 C CA . ALA A 1 134 ? 6.615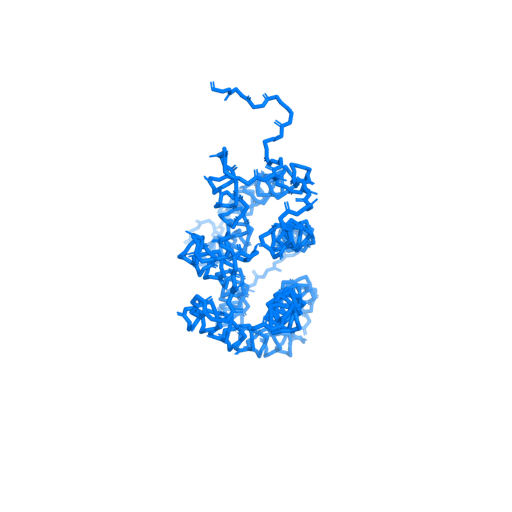 -6.011 0.269 1.00 98.19 134 ALA A CA 1
ATOM 1049 C C . ALA A 1 134 ? 7.056 -6.109 1.746 1.00 98.19 134 ALA A C 1
ATOM 1051 O O . ALA A 1 134 ? 6.295 -6.563 2.603 1.00 98.19 134 ALA A O 1
ATOM 1052 N N . THR A 1 135 ? 8.268 -5.644 2.066 1.00 97.94 135 THR A N 1
ATOM 1053 C CA . THR A 1 135 ? 8.777 -5.595 3.445 1.00 97.94 135 THR A CA 1
ATOM 1054 C C . THR A 1 135 ? 8.023 -4.567 4.292 1.00 97.94 135 THR A C 1
ATOM 1056 O O . THR A 1 135 ? 7.626 -4.880 5.417 1.00 97.94 135 THR A O 1
ATOM 1059 N N . ALA A 1 136 ? 7.787 -3.362 3.763 1.00 98.44 136 ALA A N 1
ATOM 1060 C CA . ALA A 1 136 ? 6.979 -2.344 4.437 1.00 98.44 136 ALA A CA 1
ATOM 1061 C C . ALA A 1 136 ? 5.537 -2.815 4.652 1.0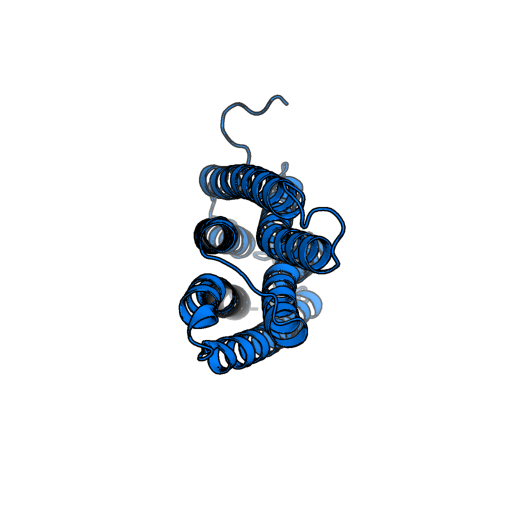0 98.44 136 ALA A C 1
ATOM 1063 O O . ALA A 1 136 ? 4.999 -2.626 5.741 1.00 98.44 136 ALA A O 1
ATOM 1064 N N . MET A 1 137 ? 4.940 -3.499 3.672 1.00 98.62 137 MET A N 1
ATOM 1065 C CA . MET A 1 137 ? 3.566 -3.992 3.768 1.00 98.62 137 MET A CA 1
ATOM 1066 C C . MET A 1 137 ? 3.376 -4.990 4.917 1.00 98.62 137 MET A C 1
ATOM 1068 O O . MET A 1 137 ? 2.384 -4.922 5.643 1.00 98.62 137 MET A O 1
ATOM 1072 N N . ALA A 1 138 ? 4.349 -5.878 5.145 1.00 98.19 138 ALA A N 1
ATOM 1073 C CA . ALA A 1 138 ? 4.315 -6.809 6.272 1.00 98.19 138 ALA A CA 1
ATOM 1074 C C . ALA A 1 138 ? 4.344 -6.084 7.634 1.00 98.19 138 ALA A C 1
ATOM 1076 O O . ALA A 1 138 ? 3.584 -6.436 8.540 1.00 98.19 138 ALA A O 1
ATOM 1077 N N . ALA A 1 139 ? 5.181 -5.050 7.773 1.00 98.38 139 ALA A N 1
ATOM 1078 C CA . ALA A 1 139 ? 5.225 -4.223 8.982 1.00 98.38 139 ALA A CA 1
ATOM 1079 C C . ALA A 1 139 ? 3.927 -3.416 9.159 1.00 98.38 139 ALA A C 1
ATOM 1081 O O . ALA A 1 139 ? 3.356 -3.382 10.248 1.00 98.38 139 ALA A O 1
ATOM 1082 N N . LEU A 1 140 ? 3.409 -2.831 8.077 1.00 98.56 140 LEU A N 1
ATOM 1083 C CA . LEU A 1 140 ? 2.155 -2.085 8.086 1.00 98.56 140 LEU A CA 1
ATOM 1084 C C . LEU A 1 140 ? 0.980 -2.955 8.539 1.00 98.56 140 LEU A C 1
ATOM 1086 O O . LEU A 1 140 ? 0.194 -2.544 9.393 1.00 98.56 140 LEU A O 1
ATOM 1090 N N . ARG A 1 141 ? 0.873 -4.172 7.998 1.00 98.25 141 ARG A N 1
ATOM 1091 C CA . ARG A 1 141 ? -0.147 -5.147 8.389 1.00 98.25 141 ARG A CA 1
ATOM 1092 C C . ARG A 1 141 ? -0.134 -5.394 9.895 1.00 98.25 141 ARG A C 1
ATOM 1094 O O . ARG A 1 141 ? -1.197 -5.379 10.521 1.00 98.25 141 ARG A O 1
ATOM 1101 N N . SER A 1 142 ? 1.049 -5.650 10.451 1.00 97.69 142 SER A N 1
ATOM 1102 C CA . SER A 1 142 ? 1.240 -5.880 11.885 1.00 97.69 142 SER A CA 1
ATOM 1103 C C . SER A 1 142 ? 0.730 -4.681 12.691 1.00 97.69 142 SER A C 1
ATOM 1105 O O . SER A 1 142 ? -0.190 -4.824 13.501 1.00 97.69 142 SER A O 1
ATOM 1107 N N . ALA A 1 143 ? 1.196 -3.476 12.349 1.00 96.88 143 ALA A N 1
ATOM 1108 C CA . ALA A 1 143 ? 0.807 -2.243 13.022 1.00 96.88 143 ALA A CA 1
ATOM 1109 C C . ALA A 1 143 ? -0.712 -1.992 12.985 1.00 96.88 143 ALA A C 1
ATOM 1111 O O . ALA A 1 143 ? -1.317 -1.678 14.013 1.00 96.88 143 ALA A O 1
ATOM 1112 N N . VAL A 1 144 ? -1.353 -2.131 11.818 1.00 96.75 144 VAL A N 1
ATOM 1113 C CA . VAL A 1 144 ? -2.800 -1.895 11.658 1.00 96.75 144 VAL A CA 1
ATOM 1114 C C . VAL A 1 144 ? -3.618 -2.924 12.436 1.00 96.75 144 VAL A C 1
ATOM 1116 O O . VAL A 1 144 ? -4.621 -2.562 13.058 1.00 96.75 144 VAL A O 1
ATOM 1119 N N . THR A 1 145 ? -3.195 -4.190 12.431 1.00 95.81 145 THR A N 1
ATOM 1120 C CA . THR A 1 145 ? -3.868 -5.267 13.175 1.00 95.81 145 THR A CA 1
ATOM 1121 C C . THR A 1 145 ? -3.886 -4.955 14.668 1.00 95.81 145 THR A C 1
ATOM 1123 O O . THR A 1 145 ? -4.951 -4.955 15.294 1.00 95.81 145 THR A O 1
ATOM 1126 N N . ASP A 1 146 ? -2.730 -4.600 15.223 1.00 94.25 146 ASP A N 1
ATOM 1127 C CA . ASP A 1 146 ? -2.585 -4.258 16.635 1.00 94.25 146 ASP A CA 1
ATOM 1128 C C . ASP A 1 146 ? -3.358 -2.985 17.000 1.00 94.25 146 ASP A C 1
ATOM 1130 O O . ASP A 1 146 ? -4.068 -2.936 18.012 1.00 94.25 146 ASP A O 1
ATOM 1134 N N . TYR A 1 147 ? -3.300 -1.970 16.137 1.00 92.12 147 TYR A N 1
ATOM 1135 C CA . TYR A 1 147 ? -4.022 -0.715 16.316 1.00 92.12 147 TYR A CA 1
ATOM 1136 C C . TYR A 1 147 ? -5.545 -0.915 16.358 1.00 92.12 147 TYR A C 1
ATOM 1138 O O . TYR A 1 147 ? -6.217 -0.456 17.290 1.00 92.12 147 TYR A O 1
ATOM 1146 N N . VAL A 1 148 ? -6.110 -1.648 15.393 1.00 91.50 148 VAL A N 1
ATOM 1147 C CA . VAL A 1 148 ? -7.547 -1.972 15.368 1.00 91.50 148 VAL A CA 1
ATOM 1148 C C . VAL A 1 148 ? -7.928 -2.874 16.545 1.00 91.50 148 VAL A C 1
ATOM 1150 O O . VAL A 1 148 ? -9.001 -2.691 17.130 1.00 91.50 148 VAL A O 1
ATOM 1153 N N . GLY A 1 149 ? -7.043 -3.785 16.956 1.00 90.19 149 GLY A N 1
ATOM 1154 C CA . GLY A 1 149 ? -7.216 -4.611 18.150 1.00 90.19 149 GLY A CA 1
ATOM 1155 C C . GLY A 1 149 ? -7.417 -3.781 19.422 1.00 90.19 149 GLY A C 1
ATOM 1156 O O . GLY A 1 149 ? -8.374 -4.013 20.162 1.00 90.19 149 GLY A O 1
ATOM 1157 N N . VAL A 1 150 ? -6.588 -2.756 19.649 1.00 89.31 150 VAL A N 1
ATOM 1158 C CA . VAL A 1 150 ? -6.709 -1.848 20.810 1.00 89.31 150 VAL A CA 1
ATOM 1159 C C . VAL A 1 150 ? -7.971 -0.981 20.753 1.00 89.31 150 VAL A C 1
ATOM 1161 O O . VAL A 1 150 ? -8.573 -0.675 21.791 1.00 89.31 150 VAL A O 1
ATOM 1164 N N . LEU A 1 151 ? -8.413 -0.589 19.555 1.00 86.69 151 LEU A N 1
ATOM 1165 C CA . LEU A 1 151 ? -9.680 0.129 19.383 1.00 86.69 151 LEU A CA 1
ATOM 1166 C C . LEU A 1 151 ? -10.886 -0.747 19.741 1.00 86.69 151 LEU A C 1
ATOM 1168 O O . LEU A 1 151 ? -11.836 -0.262 20.362 1.00 86.69 151 LEU A O 1
ATOM 1172 N N . CYS A 1 152 ? -10.830 -2.032 19.389 1.00 86.31 152 CYS A N 1
ATOM 1173 C CA . CYS A 1 152 ? -11.892 -2.998 19.658 1.00 86.31 152 CYS A CA 1
ATOM 1174 C C . CYS A 1 152 ? -11.857 -3.556 21.089 1.00 86.31 152 CYS A C 1
ATOM 1176 O O . CYS A 1 152 ? -12.894 -3.985 21.599 1.00 86.31 152 CYS A O 1
ATOM 1178 N N . ASN A 1 153 ? -10.701 -3.535 21.759 1.00 83.94 153 ASN A N 1
ATOM 1179 C CA . ASN A 1 153 ? -10.544 -4.026 23.124 1.00 83.94 153 ASN A CA 1
ATOM 1180 C C . ASN A 1 153 ? -9.840 -3.001 24.033 1.00 83.94 153 ASN A C 1
ATOM 1182 O O . ASN A 1 153 ? -8.612 -2.896 24.027 1.00 83.94 153 ASN A O 1
ATOM 1186 N N . PRO A 1 154 ? -10.588 -2.282 24.893 1.00 73.44 154 PRO A N 1
ATOM 1187 C CA . PRO A 1 154 ? -10.014 -1.229 25.717 1.00 73.44 154 PRO A CA 1
ATOM 1188 C C . PRO A 1 154 ? -9.089 -1.717 26.840 1.00 73.44 154 PRO A C 1
ATOM 1190 O O . PRO A 1 154 ? -8.397 -0.890 27.437 1.00 73.44 154 PRO A O 1
ATOM 1193 N N . GLU A 1 155 ? -9.086 -3.020 27.137 1.00 79.69 155 GLU A N 1
ATOM 1194 C CA . GLU A 1 155 ? -8.204 -3.649 28.129 1.00 79.69 155 GLU A CA 1
ATOM 1195 C C . GLU A 1 155 ? -6.836 -4.034 27.543 1.00 79.69 155 GLU A C 1
ATOM 1197 O O . GLU A 1 155 ? -5.942 -4.444 28.283 1.00 79.69 155 GLU A O 1
ATOM 1202 N N . THR A 1 156 ? -6.661 -3.895 26.227 1.00 83.75 156 THR A N 1
ATOM 1203 C CA . THR A 1 156 ? -5.422 -4.208 25.516 1.00 83.75 156 THR A CA 1
ATOM 1204 C C . THR A 1 156 ? -4.616 -2.939 25.244 1.00 83.75 156 THR A C 1
ATOM 1206 O O . THR A 1 156 ? -5.164 -1.849 25.062 1.00 83.75 156 THR A O 1
ATOM 1209 N N . SER A 1 157 ? -3.297 -3.097 25.221 1.00 86.81 157 SER A N 1
ATOM 1210 C CA . SER A 1 157 ? -2.339 -2.105 24.740 1.00 86.81 157 SER A CA 1
ATOM 1211 C C . SER A 1 157 ? -1.480 -2.722 23.645 1.00 86.81 157 SER A C 1
ATOM 1213 O O . SER A 1 157 ? -1.241 -3.931 23.683 1.00 86.81 157 SER A O 1
ATOM 1215 N N . ALA A 1 158 ? -0.981 -1.897 22.734 1.00 89.44 158 ALA A N 1
ATOM 1216 C CA . ALA A 1 158 ? -0.077 -2.315 21.669 1.00 89.44 158 ALA A CA 1
ATOM 1217 C C . ALA A 1 158 ? 1.167 -1.426 21.633 1.00 89.44 158 ALA A C 1
ATOM 1219 O O . ALA A 1 158 ? 1.098 -0.250 21.986 1.00 89.44 158 ALA A O 1
ATOM 1220 N N . ASP A 1 159 ? 2.282 -2.000 21.196 1.00 91.38 159 ASP A N 1
ATOM 1221 C CA . ASP A 1 159 ? 3.502 -1.279 20.844 1.00 91.38 159 ASP A CA 1
ATOM 1222 C C . ASP A 1 159 ? 3.752 -1.513 19.355 1.00 91.38 159 ASP A C 1
ATOM 1224 O O . ASP A 1 159 ? 4.107 -2.616 18.945 1.00 91.38 159 ASP A O 1
ATOM 1228 N N . ILE A 1 160 ? 3.512 -0.475 18.560 1.00 94.12 160 ILE A N 1
ATOM 1229 C CA . ILE A 1 160 ? 3.674 -0.481 17.103 1.00 94.12 160 ILE A CA 1
ATOM 1230 C C . ILE A 1 160 ? 4.912 0.316 16.673 1.00 94.12 160 ILE A C 1
ATOM 1232 O O . ILE A 1 160 ? 5.147 0.495 15.479 1.00 94.12 160 ILE A O 1
ATOM 1236 N N . ALA A 1 161 ? 5.710 0.826 17.616 1.00 93.88 161 ALA A N 1
ATOM 1237 C CA . ALA A 1 161 ? 6.810 1.739 17.320 1.00 93.88 161 ALA A CA 1
ATOM 1238 C C . ALA A 1 161 ? 7.874 1.095 16.416 1.00 93.88 161 ALA A C 1
ATOM 1240 O O . ALA A 1 161 ? 8.432 1.756 15.537 1.00 93.88 161 ALA A O 1
ATOM 1241 N N . GLY A 1 162 ? 8.125 -0.206 16.597 1.00 95.44 162 GLY A N 1
ATOM 1242 C CA . GLY A 1 162 ? 9.026 -0.982 15.744 1.00 95.44 162 GLY A CA 1
ATOM 1243 C C . GLY A 1 162 ? 8.536 -1.098 14.299 1.00 95.44 162 GLY A C 1
ATOM 1244 O O . GLY A 1 162 ? 9.326 -0.910 13.374 1.00 95.44 162 GLY A O 1
ATOM 1245 N N . ASP A 1 163 ? 7.240 -1.338 14.104 1.00 97.62 163 ASP A N 1
ATOM 1246 C CA . ASP A 1 163 ? 6.635 -1.460 12.776 1.00 97.62 163 ASP A CA 1
ATOM 1247 C C . ASP A 1 163 ? 6.594 -0.107 12.055 1.00 97.62 163 ASP A C 1
ATOM 1249 O O . ASP A 1 163 ? 7.004 -0.010 10.898 1.00 97.62 163 ASP A O 1
ATOM 1253 N N . VAL A 1 164 ? 6.217 0.967 12.760 1.00 96.50 164 VAL A N 1
ATOM 1254 C CA . VAL A 1 164 ? 6.274 2.347 12.243 1.00 96.50 164 VAL A CA 1
ATOM 1255 C C . VAL A 1 164 ? 7.704 2.713 11.835 1.00 96.50 164 VAL A C 1
ATOM 1257 O O . VAL A 1 164 ? 7.936 3.246 10.750 1.00 96.50 164 VAL A O 1
ATOM 1260 N N . ALA A 1 165 ? 8.693 2.406 12.679 1.00 96.75 165 ALA A N 1
ATOM 1261 C CA . ALA A 1 165 ? 10.095 2.642 12.353 1.00 96.75 165 ALA A CA 1
ATOM 1262 C C . ALA A 1 165 ? 10.559 1.803 11.154 1.00 96.75 165 ALA A C 1
ATOM 1264 O O . ALA A 1 165 ? 11.391 2.266 10.375 1.00 96.75 165 ALA A O 1
ATOM 1265 N N . CYS A 1 166 ? 10.052 0.580 10.995 1.00 97.88 166 CYS A N 1
ATOM 1266 C CA . CYS A 1 166 ? 10.343 -0.252 9.834 1.00 97.88 166 CYS A CA 1
ATOM 1267 C C . CYS A 1 166 ? 9.851 0.418 8.547 1.00 97.88 166 CYS A C 1
ATOM 1269 O O . CYS A 1 166 ? 10.667 0.640 7.655 1.00 97.88 166 CYS A O 1
ATOM 1271 N N . VAL A 1 167 ? 8.574 0.818 8.492 1.00 98.25 167 VAL A N 1
ATOM 1272 C CA . VAL A 1 167 ? 7.975 1.484 7.321 1.00 98.25 167 VAL A CA 1
ATOM 1273 C C . VAL A 1 167 ? 8.747 2.751 6.953 1.00 98.25 167 VAL A C 1
ATOM 1275 O O . VAL A 1 167 ? 9.195 2.866 5.819 1.00 98.25 167 VAL A O 1
ATOM 1278 N N . ARG A 1 168 ? 9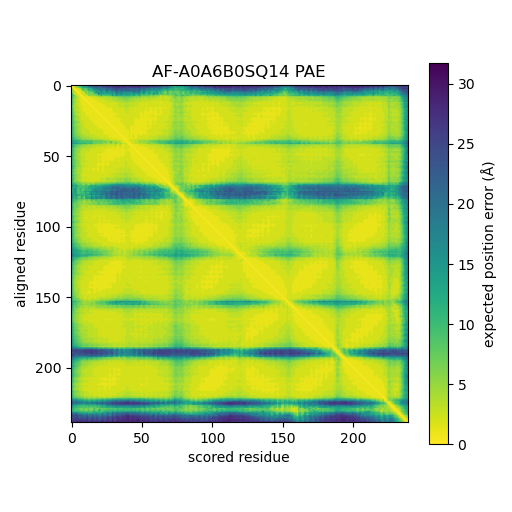.043 3.633 7.917 1.00 97.38 168 ARG A N 1
ATOM 1279 C CA . ARG A 1 168 ? 9.851 4.847 7.670 1.00 97.38 168 ARG A CA 1
ATOM 1280 C C . ARG A 1 168 ? 11.255 4.553 7.141 1.00 97.38 168 ARG A C 1
ATOM 1282 O O . ARG A 1 168 ? 11.776 5.248 6.280 1.00 97.38 168 ARG A O 1
ATOM 1289 N N . ASN A 1 169 ? 11.912 3.517 7.664 1.00 98.00 169 ASN A N 1
ATOM 1290 C CA . ASN A 1 169 ? 13.236 3.133 7.170 1.00 98.00 169 ASN A CA 1
ATOM 1291 C C . ASN A 1 169 ? 13.183 2.569 5.745 1.00 98.00 169 ASN A C 1
ATOM 1293 O O . ASN A 1 169 ? 14.170 2.702 5.018 1.00 98.00 169 ASN A O 1
ATOM 1297 N N . VAL A 1 170 ? 12.090 1.890 5.388 1.00 98.06 170 VAL A N 1
ATOM 1298 C CA . VAL A 1 170 ? 11.847 1.374 4.039 1.00 98.06 170 VAL A CA 1
ATOM 1299 C C . VAL A 1 170 ? 11.548 2.521 3.078 1.00 98.06 170 VAL A C 1
ATOM 1301 O O . VAL A 1 170 ? 12.216 2.585 2.052 1.00 98.06 170 VAL A O 1
ATOM 1304 N N . GLU A 1 171 ? 10.651 3.449 3.433 1.00 97.81 171 GLU A N 1
ATOM 1305 C CA . GLU A 1 171 ? 10.384 4.688 2.680 1.00 97.81 171 GLU A CA 1
ATOM 1306 C C . GLU A 1 171 ? 11.705 5.36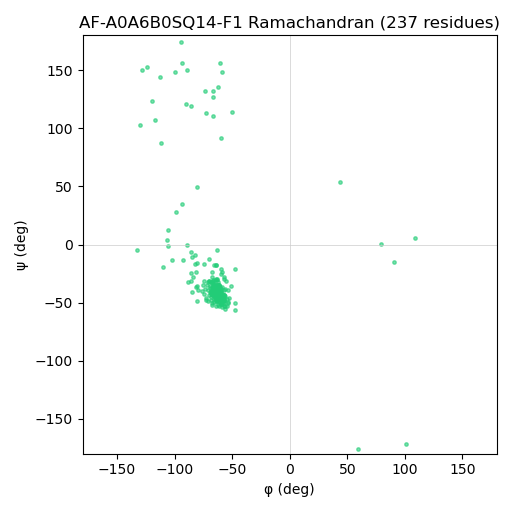7 2.338 1.00 97.81 171 GLU A C 1
ATOM 1308 O O . GLU A 1 171 ? 12.094 5.417 1.179 1.00 97.81 171 GLU A O 1
ATOM 1313 N N . SER A 1 172 ? 12.527 5.667 3.342 1.00 97.62 172 SER A N 1
ATOM 1314 C CA . SER A 1 172 ? 13.787 6.373 3.121 1.00 97.62 172 SER A CA 1
ATOM 1315 C C . SER A 1 172 ? 14.813 5.571 2.301 1.00 97.62 172 SER A C 1
ATOM 1317 O O . SER A 1 172 ? 15.805 6.128 1.815 1.00 97.62 172 SER A O 1
ATOM 1319 N N . ARG A 1 173 ? 14.653 4.244 2.173 1.00 97.75 173 ARG A N 1
ATOM 1320 C CA . ARG A 1 173 ? 15.423 3.414 1.230 1.00 97.75 173 ARG A CA 1
ATOM 1321 C C . ARG A 1 173 ? 14.846 3.511 -0.183 1.00 97.75 173 ARG A C 1
ATOM 1323 O O . ARG A 1 173 ? 15.637 3.761 -1.093 1.00 97.75 173 ARG A O 1
ATOM 1330 N N . CYS A 1 174 ? 13.535 3.361 -0.362 1.00 97.25 174 CYS A N 1
ATOM 1331 C CA . CYS A 1 174 ? 12.842 3.534 -1.643 1.00 97.25 174 CYS A CA 1
ATOM 1332 C C . CYS A 1 174 ? 13.084 4.922 -2.232 1.00 97.25 174 CYS A C 1
ATOM 1334 O O . CYS A 1 174 ? 13.509 5.036 -3.376 1.00 97.25 174 CYS A O 1
ATOM 1336 N N . ASP A 1 175 ? 13.021 5.947 -1.397 1.00 97.75 175 ASP A N 1
ATOM 1337 C CA . ASP A 1 175 ? 13.220 7.346 -1.736 1.00 97.75 175 ASP A CA 1
ATOM 1338 C C . ASP A 1 175 ? 14.627 7.586 -2.340 1.00 97.75 175 ASP A C 1
ATOM 1340 O O . ASP A 1 175 ? 14.814 8.337 -3.312 1.00 97.75 175 ASP A O 1
ATOM 1344 N N . ARG A 1 176 ? 15.641 6.864 -1.827 1.00 97.44 176 ARG A N 1
ATOM 1345 C CA . ARG A 1 176 ? 16.998 6.796 -2.405 1.00 97.44 176 ARG A CA 1
ATOM 1346 C C . ARG A 1 176 ? 17.048 5.978 -3.693 1.00 97.44 176 ARG A C 1
ATOM 1348 O O . ARG A 1 176 ? 17.633 6.453 -4.665 1.00 97.44 176 ARG A O 1
ATOM 1355 N N . LEU A 1 177 ? 16.456 4.784 -3.717 1.00 96.69 177 LEU A N 1
ATOM 1356 C CA . LEU A 1 177 ? 16.433 3.909 -4.896 1.00 96.69 177 LEU A CA 1
ATOM 1357 C C . LEU A 1 177 ? 15.758 4.588 -6.091 1.00 96.69 177 LEU A C 1
ATOM 1359 O O . LEU A 1 177 ? 16.317 4.569 -7.187 1.00 96.69 177 LEU A O 1
ATOM 1363 N N . ARG A 1 178 ? 14.632 5.270 -5.869 1.00 96.38 178 ARG A N 1
ATOM 1364 C CA . ARG A 1 178 ? 13.946 6.124 -6.837 1.00 96.38 178 ARG A CA 1
ATOM 1365 C C . ARG A 1 178 ? 14.898 7.173 -7.390 1.00 96.38 178 ARG A C 1
ATOM 1367 O O . ARG A 1 178 ? 15.041 7.297 -8.603 1.00 96.38 178 ARG A O 1
ATOM 1374 N N . ASN A 1 179 ? 15.569 7.928 -6.520 1.00 95.81 179 ASN A N 1
ATOM 1375 C CA . ASN A 1 179 ? 16.502 8.971 -6.951 1.00 95.81 179 ASN A CA 1
ATOM 1376 C C . ASN A 1 179 ? 17.654 8.394 -7.789 1.00 95.81 179 ASN A C 1
ATOM 1378 O O . ASN A 1 179 ? 18.006 8.963 -8.821 1.00 95.81 179 ASN A O 1
ATOM 1382 N N . GLU A 1 180 ? 18.193 7.240 -7.395 1.00 94.00 180 GLU A N 1
ATOM 1383 C CA . GLU A 1 180 ? 19.233 6.531 -8.142 1.00 94.00 180 GLU A CA 1
ATOM 1384 C C . GLU A 1 180 ? 18.724 6.013 -9.500 1.00 94.00 180 GLU A C 1
ATOM 1386 O O . GLU A 1 180 ? 19.413 6.186 -10.507 1.00 94.00 180 GLU A O 1
ATOM 1391 N N . ALA A 1 181 ? 17.507 5.465 -9.565 1.00 91.94 181 ALA A N 1
ATOM 1392 C CA . ALA A 1 181 ? 16.861 5.026 -10.802 1.00 91.94 181 ALA A CA 1
ATOM 1393 C C . ALA A 1 181 ? 16.608 6.199 -11.763 1.00 91.94 181 ALA A C 1
ATOM 1395 O O . ALA A 1 181 ? 16.892 6.101 -12.959 1.00 91.94 181 ALA A O 1
ATOM 1396 N N . VAL A 1 182 ? 16.140 7.339 -11.245 1.00 92.31 182 VAL A N 1
ATOM 1397 C CA . VAL A 1 182 ? 15.943 8.567 -12.025 1.00 92.31 182 VAL A CA 1
ATOM 1398 C C . VAL A 1 182 ? 17.280 9.087 -12.545 1.00 92.31 182 VAL A C 1
ATOM 1400 O O . VAL A 1 182 ? 17.398 9.351 -13.738 1.00 92.31 182 VAL A O 1
ATOM 1403 N N . THR A 1 183 ? 18.311 9.202 -11.703 1.00 91.25 183 THR A N 1
ATOM 1404 C CA . THR A 1 183 ? 19.647 9.619 -12.159 1.00 91.25 183 THR A CA 1
ATOM 1405 C C . THR A 1 183 ? 20.171 8.689 -13.256 1.00 91.25 183 THR A C 1
ATOM 1407 O O . THR A 1 183 ? 20.540 9.167 -14.326 1.00 91.25 183 THR A O 1
ATOM 1410 N N . ALA A 1 184 ? 20.088 7.370 -13.067 1.00 88.50 184 ALA A N 1
ATOM 1411 C CA . ALA A 1 184 ? 20.522 6.391 -14.063 1.00 88.50 184 ALA A CA 1
ATOM 1412 C C . ALA A 1 184 ? 19.711 6.440 -15.375 1.00 88.50 184 ALA A C 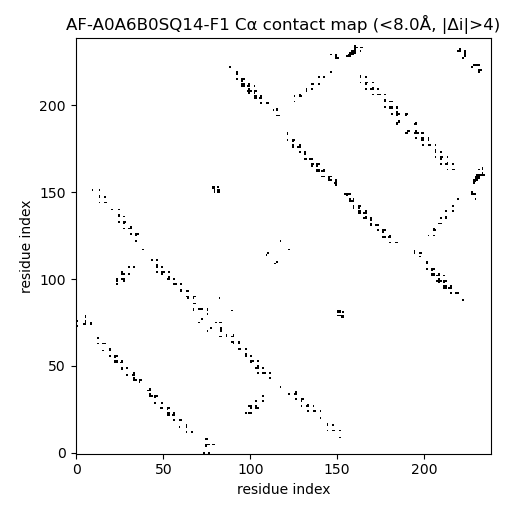1
ATOM 1414 O O . ALA A 1 184 ? 20.231 6.117 -16.446 1.00 88.50 184 ALA A O 1
ATOM 1415 N N . ALA A 1 185 ? 18.437 6.838 -15.326 1.00 87.31 185 ALA A N 1
ATOM 1416 C CA . ALA A 1 185 ? 17.610 7.008 -16.518 1.00 87.31 185 ALA A CA 1
ATOM 1417 C C . ALA A 1 185 ? 18.054 8.207 -17.374 1.00 87.31 185 ALA A C 1
ATOM 1419 O O . ALA A 1 185 ? 17.986 8.129 -18.603 1.00 87.31 185 ALA A O 1
ATOM 1420 N N . PHE A 1 186 ? 18.518 9.287 -16.736 1.00 88.44 186 PHE A N 1
ATOM 1421 C CA . PHE A 1 186 ? 18.967 10.517 -17.399 1.00 88.44 186 PHE A CA 1
ATOM 1422 C C . PHE A 1 186 ? 20.473 10.560 -17.696 1.00 88.44 186 PHE A C 1
ATOM 1424 O O . PHE A 1 186 ? 20.911 11.403 -18.481 1.00 88.44 186 PHE A O 1
ATOM 1431 N N . ASP A 1 187 ? 21.262 9.659 -17.116 1.00 85.31 187 ASP A N 1
ATOM 1432 C CA . ASP A 1 187 ? 22.686 9.542 -17.409 1.00 85.31 187 ASP A CA 1
ATOM 1433 C C . ASP A 1 187 ? 22.932 8.897 -18.791 1.00 85.31 187 ASP A C 1
ATOM 1435 O O . ASP A 1 187 ? 22.382 7.850 -19.138 1.00 85.31 187 ASP A O 1
ATOM 1439 N N . GLY A 1 188 ? 23.806 9.518 -19.594 1.00 69.12 188 GLY A N 1
ATOM 1440 C CA . GLY A 1 188 ? 24.253 9.017 -20.903 1.00 69.12 188 GLY A CA 1
ATOM 1441 C C . GLY A 1 188 ? 23.577 9.659 -22.124 1.00 69.12 188 GLY A C 1
ATOM 1442 O O . GLY A 1 188 ? 22.842 10.639 -22.019 1.00 69.12 188 GLY A O 1
ATOM 1443 N N . ASP A 1 189 ? 23.842 9.103 -23.315 1.00 60.41 189 ASP A N 1
ATOM 1444 C CA . ASP A 1 189 ? 23.378 9.651 -24.607 1.00 60.41 189 ASP A CA 1
ATOM 1445 C C . ASP A 1 189 ? 21.840 9.654 -24.762 1.00 60.41 189 ASP A C 1
ATOM 1447 O O . ASP A 1 189 ? 21.307 10.387 -25.593 1.00 60.41 189 ASP A O 1
ATOM 1451 N N . ALA A 1 190 ? 21.126 8.875 -23.940 1.00 60.56 190 ALA A N 1
ATOM 1452 C CA . ALA A 1 190 ? 19.663 8.775 -23.911 1.00 60.56 190 ALA A CA 1
ATOM 1453 C C . ALA A 1 190 ? 18.981 9.786 -22.963 1.00 60.56 190 ALA A C 1
ATOM 1455 O O . ALA A 1 190 ? 17.754 9.811 -22.882 1.00 60.56 190 ALA A O 1
ATOM 1456 N N . GLY A 1 191 ? 19.736 10.640 -22.258 1.00 60.75 191 GLY A N 1
ATOM 1457 C CA . GLY A 1 191 ? 19.202 11.584 -21.261 1.00 60.75 191 GLY A CA 1
ATOM 1458 C C . GLY A 1 191 ? 18.246 12.660 -21.802 1.00 60.75 191 GLY A C 1
ATOM 1459 O O . GLY A 1 191 ? 17.687 13.433 -21.028 1.00 60.75 191 GLY A O 1
ATOM 1460 N N . GLY A 1 192 ? 18.046 12.728 -23.122 1.00 65.25 192 GLY A N 1
ATOM 1461 C CA . GLY A 1 192 ? 17.062 13.595 -23.779 1.00 65.25 192 GLY A CA 1
ATOM 1462 C C . GLY A 1 192 ? 15.822 12.875 -24.324 1.00 65.25 192 GLY A C 1
ATOM 1463 O O . GLY A 1 192 ? 14.953 13.541 -24.889 1.00 65.25 192 GLY A O 1
ATOM 1464 N N . ASP A 1 193 ? 15.734 11.549 -24.186 1.00 78.25 193 ASP A N 1
ATOM 1465 C CA . ASP A 1 193 ? 14.701 10.739 -24.832 1.00 78.25 193 ASP A CA 1
ATOM 1466 C C . ASP A 1 193 ? 13.474 10.510 -23.937 1.00 78.25 193 ASP A C 1
ATOM 1468 O O . ASP A 1 193 ? 13.536 10.517 -22.707 1.00 78.25 193 ASP A O 1
ATOM 1472 N N . ALA A 1 194 ? 12.329 10.241 -24.572 1.00 84.19 194 ALA A N 1
ATOM 1473 C CA . ALA A 1 194 ? 11.067 9.969 -23.880 1.00 84.19 194 ALA A CA 1
ATOM 1474 C C . ALA A 1 194 ? 11.136 8.754 -22.929 1.00 84.19 194 ALA A C 1
ATOM 1476 O O . ALA A 1 194 ? 10.377 8.689 -21.966 1.00 84.19 194 ALA A O 1
ATOM 1477 N N . SER A 1 195 ? 12.059 7.815 -23.159 1.00 84.12 195 SER A N 1
ATOM 1478 C CA . SER A 1 195 ? 12.261 6.641 -22.300 1.00 84.12 195 SER A CA 1
ATOM 1479 C C . SER A 1 195 ? 12.755 7.006 -20.897 1.00 84.12 195 SER A C 1
ATOM 1481 O O . SER A 1 195 ? 12.354 6.354 -19.934 1.00 84.12 195 SER A O 1
ATOM 1483 N N . ALA A 1 196 ? 13.558 8.067 -20.753 1.00 88.88 196 ALA A N 1
ATOM 1484 C CA . ALA A 1 196 ? 14.015 8.545 -19.449 1.00 88.88 196 ALA A CA 1
ATOM 1485 C C . ALA A 1 196 ? 12.851 9.106 -18.615 1.00 88.88 196 ALA A C 1
ATOM 1487 O O . ALA A 1 196 ? 12.768 8.860 -17.412 1.00 88.88 196 ALA A O 1
ATOM 1488 N N . LEU A 1 197 ? 11.910 9.800 -19.267 1.00 92.00 197 LEU A N 1
ATOM 1489 C CA . LEU A 1 197 ? 10.693 10.302 -18.622 1.00 92.00 197 LEU A CA 1
ATOM 1490 C C . LEU A 1 197 ? 9.775 9.163 -18.169 1.00 92.00 197 LEU A C 1
ATOM 1492 O O . LEU A 1 197 ? 9.262 9.225 -17.058 1.00 92.00 197 LEU A O 1
ATOM 1496 N N . VAL A 1 198 ? 9.619 8.114 -18.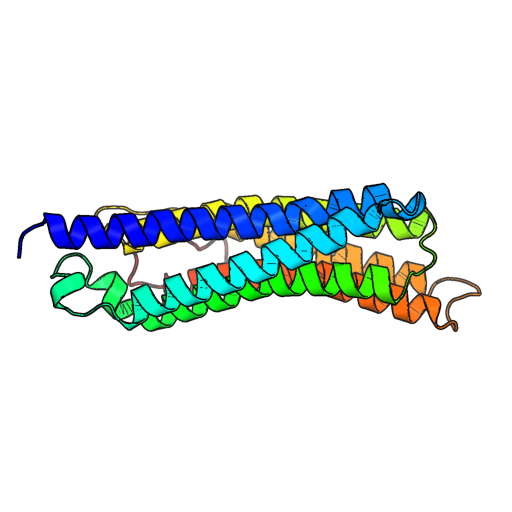984 1.00 93.50 198 VAL A N 1
ATOM 1497 C CA . VAL A 1 198 ? 8.842 6.920 -18.603 1.00 93.50 198 VAL A CA 1
ATOM 1498 C C . VAL A 1 198 ? 9.477 6.205 -17.410 1.00 93.50 198 VAL A C 1
ATOM 1500 O O . VAL A 1 198 ? 8.777 5.874 -16.461 1.00 93.50 198 VAL A O 1
ATOM 1503 N N . CYS A 1 199 ? 10.801 6.013 -17.414 1.00 92.75 199 CYS A N 1
ATOM 1504 C CA . CYS A 1 199 ? 11.497 5.400 -16.278 1.00 92.75 199 CYS A CA 1
ATOM 1505 C C . CYS A 1 199 ? 11.329 6.230 -15.000 1.00 92.75 199 CYS A C 1
ATOM 1507 O O . CYS A 1 199 ? 11.103 5.670 -13.933 1.00 92.75 199 CYS A O 1
ATOM 1509 N N . ARG A 1 200 ? 11.418 7.563 -15.104 1.00 94.62 200 ARG A N 1
ATOM 1510 C CA . ARG A 1 200 ? 11.180 8.460 -13.969 1.00 94.62 200 ARG A CA 1
ATOM 1511 C C . ARG A 1 200 ? 9.768 8.313 -13.418 1.00 94.62 200 ARG A C 1
ATOM 1513 O O . ARG A 1 200 ? 9.615 8.286 -12.204 1.00 94.62 200 ARG A O 1
ATOM 1520 N N . GLU A 1 201 ? 8.768 8.275 -14.290 1.00 96.62 201 GLU A N 1
ATOM 1521 C CA . GLU A 1 201 ? 7.372 8.168 -13.868 1.00 96.62 201 GLU A CA 1
ATOM 1522 C C . GLU A 1 201 ? 7.110 6.849 -13.144 1.00 96.62 201 GLU A C 1
ATOM 1524 O O . GLU A 1 201 ? 6.631 6.861 -12.018 1.00 96.62 201 GLU A O 1
ATOM 1529 N N . LEU A 1 202 ? 7.542 5.725 -13.718 1.00 97.31 202 LEU A N 1
ATOM 1530 C CA . LEU A 1 202 ? 7.383 4.418 -13.079 1.00 97.31 202 LEU A CA 1
ATOM 1531 C C . LEU A 1 202 ? 8.128 4.327 -11.742 1.00 97.31 202 LEU A C 1
ATOM 1533 O O . LEU A 1 202 ? 7.653 3.670 -10.821 1.00 97.31 202 LEU A O 1
ATOM 1537 N N . ALA A 1 203 ? 9.298 4.967 -11.623 1.00 97.00 203 ALA A N 1
ATOM 1538 C CA . ALA A 1 203 ? 10.034 4.997 -10.362 1.00 97.00 203 ALA A CA 1
ATOM 1539 C C . ALA A 1 203 ? 9.274 5.791 -9.292 1.00 97.00 203 ALA A C 1
ATOM 1541 O O . ALA A 1 203 ? 9.257 5.380 -8.142 1.00 97.00 203 ALA A O 1
ATOM 1542 N N . LEU A 1 204 ? 8.630 6.903 -9.662 1.00 97.69 204 LEU A N 1
ATOM 1543 C CA . LEU A 1 204 ? 7.781 7.669 -8.744 1.00 97.69 204 LEU A CA 1
ATOM 1544 C C . LEU A 1 204 ? 6.542 6.879 -8.320 1.00 97.69 204 LEU A C 1
ATOM 1546 O O . LEU A 1 204 ? 6.202 6.882 -7.149 1.00 97.69 204 LEU A O 1
ATOM 1550 N N . GLN A 1 205 ? 5.906 6.167 -9.246 1.00 98.31 205 GLN A N 1
ATOM 1551 C CA . GLN A 1 205 ? 4.718 5.365 -8.942 1.00 98.31 205 GLN A CA 1
ATOM 1552 C C . GLN A 1 205 ? 5.020 4.196 -8.004 1.00 98.31 205 GLN A C 1
ATOM 1554 O O . GLN A 1 205 ? 4.235 3.894 -7.113 1.00 98.31 205 GLN A O 1
ATOM 1559 N N . LEU A 1 206 ? 6.163 3.527 -8.182 1.00 97.44 206 LEU A N 1
ATOM 1560 C CA . LEU A 1 206 ? 6.546 2.434 -7.290 1.00 97.44 206 LEU A CA 1
ATOM 1561 C C . LEU A 1 206 ? 6.932 2.937 -5.889 1.00 97.44 206 LEU A C 1
ATOM 1563 O O . LEU A 1 206 ? 6.720 2.234 -4.907 1.00 97.44 206 LEU A O 1
ATOM 1567 N N . ASP A 1 207 ? 7.487 4.145 -5.805 1.00 98.25 207 ASP A N 1
ATOM 1568 C CA . ASP A 1 207 ? 7.771 4.845 -4.548 1.00 98.25 207 ASP A CA 1
ATOM 1569 C C . ASP A 1 207 ? 6.478 5.243 -3.817 1.00 98.25 207 ASP A C 1
ATOM 1571 O O . ASP A 1 207 ? 6.348 4.996 -2.621 1.00 98.25 207 ASP A O 1
ATOM 1575 N N . GLU A 1 208 ? 5.469 5.710 -4.563 1.00 98.50 208 GLU A N 1
ATOM 1576 C CA . GLU A 1 208 ? 4.146 6.095 -4.047 1.00 98.50 208 GLU A CA 1
ATOM 1577 C C . 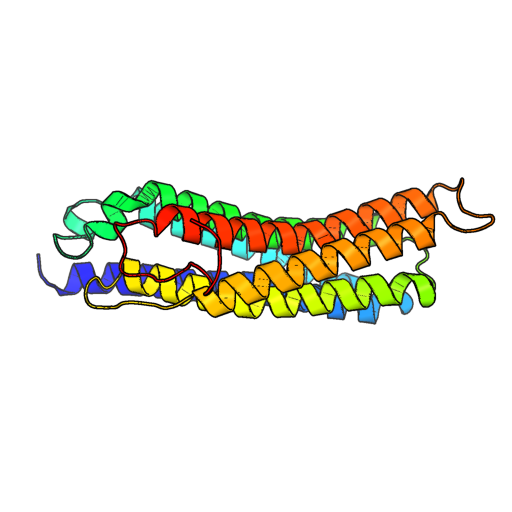GLU A 1 208 ? 3.439 4.949 -3.298 1.00 98.50 208 GLU A C 1
ATOM 1579 O O . GLU A 1 208 ? 2.688 5.190 -2.354 1.00 98.50 208 GLU A O 1
ATOM 1584 N N . VAL A 1 209 ? 3.735 3.687 -3.640 1.00 98.62 209 VAL A N 1
ATOM 1585 C CA . VAL A 1 209 ? 3.259 2.510 -2.890 1.00 98.62 209 VAL A CA 1
ATOM 1586 C C . VAL A 1 209 ? 3.750 2.535 -1.441 1.00 98.62 209 VAL A C 1
ATOM 1588 O O . VAL A 1 209 ? 2.986 2.224 -0.529 1.00 98.62 209 VAL A O 1
ATOM 1591 N N . VAL A 1 210 ? 5.020 2.879 -1.215 1.00 98.44 210 VAL A N 1
ATOM 1592 C CA . VAL A 1 210 ? 5.622 2.920 0.125 1.00 98.44 210 VAL A CA 1
ATOM 1593 C C . VAL A 1 210 ? 5.272 4.218 0.846 1.00 98.44 210 VAL A C 1
ATOM 1595 O O . VAL A 1 210 ? 4.984 4.165 2.042 1.00 98.44 210 VAL A O 1
ATOM 1598 N N . ASP A 1 211 ? 5.196 5.341 0.132 1.00 98.44 211 ASP A N 1
ATOM 1599 C CA . ASP A 1 211 ? 4.720 6.616 0.686 1.00 98.44 211 ASP A CA 1
ATOM 1600 C C . ASP A 1 211 ? 3.300 6.475 1.251 1.00 98.44 211 ASP A C 1
ATOM 1602 O O . ASP A 1 211 ? 3.025 6.889 2.378 1.00 98.44 211 ASP A O 1
ATOM 1606 N N . ALA A 1 212 ? 2.405 5.794 0.525 1.00 98.62 212 ALA A N 1
ATOM 1607 C CA . ALA A 1 212 ? 1.056 5.504 1.005 1.00 98.62 212 ALA A CA 1
ATOM 1608 C C . ALA A 1 212 ? 1.069 4.673 2.304 1.00 98.62 212 ALA A C 1
ATOM 1610 O O . ALA A 1 212 ? 0.273 4.916 3.215 1.00 98.62 212 ALA A O 1
ATOM 1611 N N . MET A 1 213 ? 1.993 3.714 2.441 1.00 98.69 213 MET A N 1
ATOM 1612 C CA . MET A 1 213 ? 2.158 2.946 3.683 1.00 98.69 213 MET A CA 1
ATOM 1613 C C . MET A 1 213 ? 2.673 3.819 4.830 1.00 98.69 213 MET A C 1
ATOM 1615 O O . MET A 1 213 ? 2.202 3.676 5.965 1.00 98.69 213 MET A O 1
ATOM 1619 N N . GLU A 1 214 ? 3.622 4.721 4.558 1.00 98.00 214 GLU A N 1
ATOM 1620 C CA . GLU A 1 214 ? 4.094 5.686 5.549 1.00 98.00 214 GLU A CA 1
ATOM 1621 C C . GLU A 1 214 ? 2.924 6.543 6.030 1.00 98.00 214 GLU A C 1
ATOM 1623 O O . GLU A 1 214 ? 2.670 6.571 7.234 1.00 98.00 214 GLU A O 1
ATOM 1628 N N . ASP A 1 215 ? 2.142 7.123 5.119 1.00 97.56 215 ASP A N 1
ATOM 1629 C CA . ASP A 1 215 ? 0.981 7.963 5.424 1.00 97.56 215 ASP A CA 1
ATOM 1630 C C . ASP A 1 215 ? -0.027 7.281 6.362 1.00 97.56 215 ASP A C 1
ATOM 1632 O O . ASP A 1 215 ? -0.562 7.916 7.287 1.00 97.56 215 ASP A O 1
ATOM 1636 N N . VAL A 1 216 ? -0.261 5.976 6.178 1.00 97.62 216 VAL A N 1
ATOM 1637 C CA . VAL A 1 216 ? -1.090 5.166 7.082 1.00 97.62 216 VAL A CA 1
ATOM 1638 C C . VAL A 1 216 ? -0.483 5.129 8.486 1.00 97.62 216 VAL A C 1
ATOM 1640 O O . VAL A 1 216 ? -1.169 5.455 9.463 1.00 97.62 216 VAL A O 1
ATOM 1643 N N . THR A 1 217 ? 0.800 4.773 8.614 1.00 96.12 217 THR A N 1
ATOM 1644 C CA . THR A 1 217 ? 1.474 4.720 9.925 1.00 96.12 217 THR A CA 1
ATOM 1645 C C . THR A 1 217 ? 1.539 6.087 10.602 1.00 96.12 217 THR A C 1
ATOM 1647 O O . THR A 1 217 ? 1.310 6.214 11.806 1.00 96.12 217 THR A O 1
ATOM 1650 N N . ASP A 1 218 ? 1.751 7.139 9.825 1.00 93.12 218 ASP A N 1
ATOM 1651 C CA . ASP A 1 218 ? 1.820 8.515 10.281 1.00 93.12 218 ASP A CA 1
ATOM 1652 C C . ASP A 1 218 ? 0.468 8.985 10.833 1.00 93.12 218 ASP A C 1
ATOM 1654 O O . ASP A 1 218 ? 0.381 9.686 11.850 1.00 93.12 218 ASP A O 1
ATOM 1658 N N . ARG A 1 219 ? -0.627 8.541 10.208 1.00 91.81 219 ARG A N 1
ATOM 1659 C CA . ARG A 1 219 ? -1.985 8.776 10.703 1.00 91.81 219 ARG A CA 1
ATOM 1660 C C . ARG A 1 219 ? -2.254 8.039 12.010 1.00 91.81 219 ARG A C 1
ATOM 1662 O O . ARG A 1 219 ? -2.886 8.620 12.900 1.00 91.81 219 ARG A O 1
ATOM 1669 N N . MET A 1 220 ? -1.765 6.809 12.150 1.00 91.81 220 MET A N 1
ATOM 1670 C CA . MET A 1 220 ? -1.853 6.062 13.406 1.00 91.81 220 MET A CA 1
ATOM 1671 C C . MET A 1 220 ? -1.135 6.817 14.528 1.00 91.81 220 MET A C 1
ATOM 1673 O O . MET A 1 220 ? -1.779 7.142 15.523 1.00 91.81 220 MET A O 1
ATOM 1677 N N . VAL A 1 221 ? 0.122 7.229 14.321 1.00 89.56 221 VAL A N 1
ATOM 1678 C CA . VAL A 1 221 ? 0.914 8.015 15.291 1.00 89.56 221 VAL A CA 1
ATOM 1679 C C . VAL A 1 221 ? 0.181 9.290 15.728 1.00 89.56 221 VAL A C 1
ATOM 1681 O O . VAL A 1 221 ? 0.072 9.581 16.924 1.00 89.56 221 VAL A O 1
ATOM 1684 N N . ARG A 1 222 ? -0.373 10.049 14.772 1.00 84.56 222 ARG A N 1
ATOM 1685 C CA . ARG A 1 222 ? -1.135 11.277 15.062 1.00 84.56 222 ARG A CA 1
ATOM 1686 C C . ARG A 1 222 ? -2.395 11.015 15.887 1.00 84.56 222 ARG A C 1
ATOM 1688 O O . ARG A 1 222 ? -2.782 11.866 16.684 1.00 84.56 222 ARG A O 1
ATOM 1695 N N . THR A 1 223 ? -3.030 9.859 15.706 1.00 78.31 223 THR A N 1
ATOM 1696 C CA . THR A 1 223 ? -4.277 9.503 16.401 1.00 78.31 223 THR A CA 1
ATOM 1697 C C . THR A 1 223 ? -4.017 8.925 17.794 1.00 78.31 223 THR A C 1
ATOM 1699 O O . THR A 1 223 ? -4.831 9.101 18.698 1.00 78.31 223 THR A O 1
ATOM 1702 N N . THR A 1 224 ? -2.866 8.285 18.014 1.00 74.12 224 THR A N 1
ATOM 1703 C CA . THR A 1 224 ? -2.504 7.661 19.298 1.00 74.12 224 THR A CA 1
ATOM 1704 C C . THR A 1 224 ? -2.119 8.651 20.402 1.00 74.12 224 THR A C 1
ATOM 1706 O O . THR A 1 224 ? -2.154 8.292 21.578 1.00 74.12 224 THR A O 1
ATOM 1709 N N . GLY A 1 225 ? -1.809 9.909 20.068 1.00 55.81 225 GLY A N 1
ATOM 1710 C CA . GLY A 1 225 ? -1.349 10.937 21.009 1.00 55.81 225 GLY A CA 1
ATOM 1711 C C . GLY A 1 225 ? -2.335 11.270 22.145 1.00 55.81 225 GLY A C 1
ATOM 1712 O O . GLY A 1 225 ? -3.140 12.189 22.033 1.00 55.81 225 GLY A O 1
ATOM 1713 N N . SER A 1 226 ? -2.187 10.574 23.280 1.00 53.06 226 SER A N 1
ATOM 1714 C CA . SER A 1 226 ? -2.793 10.753 24.621 1.00 53.06 226 SER A CA 1
ATOM 1715 C C . SER A 1 226 ? -4.116 10.049 24.962 1.00 53.06 226 SER A C 1
ATOM 1717 O O . SER A 1 226 ? -4.417 9.926 26.152 1.00 53.06 226 SER A O 1
ATOM 1719 N N . GLU A 1 227 ? -4.871 9.523 23.994 1.00 62.44 227 GLU A N 1
ATOM 1720 C CA . GLU A 1 227 ? -6.201 8.927 24.256 1.00 62.44 227 GLU A CA 1
ATOM 1721 C C . GLU A 1 227 ? -6.257 7.394 24.098 1.00 62.44 227 GLU A C 1
ATOM 1723 O O . GLU A 1 227 ? -7.138 6.741 24.669 1.00 62.44 227 GLU A O 1
ATOM 1728 N N . LEU A 1 228 ? -5.293 6.803 23.384 1.00 68.88 228 LEU A N 1
ATOM 1729 C CA . LEU A 1 228 ? -5.208 5.365 23.119 1.00 68.88 228 LEU A CA 1
ATOM 1730 C C . LEU A 1 228 ? -3.998 4.745 23.825 1.00 68.88 228 LEU A C 1
ATOM 1732 O O . LEU A 1 228 ? -2.940 5.356 23.928 1.00 68.88 228 LEU A O 1
ATOM 1736 N N . ALA A 1 229 ? -4.148 3.506 24.302 1.00 76.75 229 ALA A N 1
ATOM 1737 C CA . ALA A 1 229 ? -3.068 2.734 24.924 1.00 76.75 229 ALA A CA 1
ATOM 1738 C C . ALA A 1 229 ? -2.163 2.085 23.859 1.00 76.75 229 ALA A C 1
ATOM 1740 O O . ALA A 1 229 ? -1.934 0.877 23.882 1.00 76.75 229 ALA A O 1
ATOM 1741 N N . VAL A 1 230 ? -1.717 2.882 22.891 1.00 78.94 230 VAL A N 1
ATOM 1742 C CA . VAL A 1 230 ? -0.835 2.457 21.803 1.00 78.94 230 VAL A CA 1
ATOM 1743 C C . VAL A 1 230 ? 0.440 3.281 21.891 1.00 78.94 230 VAL A C 1
ATOM 1745 O O . VAL A 1 230 ? 0.373 4.511 21.874 1.00 78.94 230 VAL A O 1
ATOM 1748 N N . ASP A 1 231 ? 1.577 2.604 21.996 1.00 82.50 231 ASP A N 1
ATOM 1749 C CA . ASP A 1 231 ? 2.885 3.233 21.864 1.00 82.50 231 ASP A CA 1
ATOM 1750 C C . ASP A 1 231 ? 3.318 3.186 20.397 1.00 82.50 231 ASP A C 1
ATOM 1752 O O . ASP A 1 231 ? 3.356 2.119 19.785 1.00 82.50 231 ASP A O 1
ATOM 1756 N N . ALA A 1 232 ? 3.558 4.356 19.812 1.00 79.31 232 ALA A N 1
ATOM 1757 C CA . ALA A 1 232 ? 3.845 4.520 18.388 1.00 79.31 232 ALA A CA 1
ATOM 1758 C C . ALA A 1 232 ? 5.059 5.422 18.128 1.00 79.31 232 ALA A C 1
ATOM 1760 O O . ALA A 1 232 ? 5.468 5.591 16.978 1.00 79.31 232 ALA A O 1
ATOM 1761 N N . GLU A 1 233 ? 5.634 6.022 19.176 1.00 75.00 233 GLU A N 1
ATOM 1762 C CA . GLU A 1 233 ? 6.832 6.842 19.038 1.00 75.00 233 GLU A CA 1
ATOM 1763 C C . GLU A 1 233 ? 8.073 5.943 19.103 1.00 75.00 233 GLU A C 1
ATOM 1765 O O . GLU A 1 233 ? 8.317 5.305 20.127 1.00 75.00 233 GLU A O 1
ATOM 1770 N N . PRO A 1 234 ? 8.904 5.896 18.049 1.00 63.19 234 PRO A N 1
ATOM 1771 C CA . PRO A 1 234 ? 10.167 5.178 18.123 1.00 63.19 234 PRO A CA 1
ATOM 1772 C C . PRO A 1 234 ? 11.072 5.812 19.186 1.00 63.19 234 PRO A C 1
ATOM 1774 O O . PRO A 1 234 ? 11.208 7.040 19.251 1.00 63.19 234 PRO A O 1
ATOM 1777 N N . GLU A 1 235 ? 11.711 4.978 20.015 1.00 54.81 235 GLU A N 1
ATOM 1778 C CA . GLU A 1 235 ? 12.632 5.432 21.062 1.00 54.81 235 GLU A CA 1
ATOM 1779 C C . GLU A 1 235 ? 13.667 6.423 20.489 1.00 54.81 235 GLU A C 1
ATOM 1781 O O . GLU A 1 235 ? 14.518 6.063 19.675 1.00 54.81 235 GLU A O 1
ATOM 1786 N N . GLY A 1 236 ? 13.610 7.688 20.931 1.00 51.19 236 GLY A N 1
ATOM 1787 C CA . GLY A 1 236 ? 14.598 8.718 20.584 1.00 51.19 236 GLY A CA 1
ATOM 1788 C C . GLY A 1 236 ? 14.145 9.832 19.631 1.00 51.19 236 GLY A C 1
ATOM 1789 O O . GLY A 1 236 ? 14.976 10.676 19.289 1.00 51.19 236 GLY A O 1
ATOM 1790 N N . ALA A 1 237 ? 12.869 9.905 19.235 1.00 42.12 237 ALA A N 1
ATOM 1791 C CA . ALA A 1 237 ? 12.343 11.077 18.527 1.00 42.12 237 ALA A CA 1
ATOM 1792 C C . ALA A 1 237 ? 12.329 12.326 19.448 1.00 42.12 237 ALA A C 1
ATOM 1794 O O . ALA A 1 237 ? 11.896 12.236 20.603 1.00 42.12 237 ALA A O 1
ATOM 1795 N N . PRO A 1 238 ? 12.829 13.499 19.007 1.00 37.78 238 PRO A N 1
ATOM 1796 C CA . PRO A 1 238 ? 12.724 14.719 19.799 1.00 37.78 238 PRO A CA 1
ATOM 1797 C C . PRO A 1 238 ? 11.253 15.148 19.913 1.00 37.78 238 PRO A C 1
ATOM 1799 O O . PRO A 1 238 ? 10.577 15.299 18.899 1.00 37.78 238 PRO A O 1
ATOM 1802 N N . ARG A 1 239 ? 10.795 15.347 21.155 1.00 41.09 239 ARG A N 1
ATOM 1803 C CA . ARG A 1 239 ? 9.501 15.968 21.484 1.00 41.09 239 ARG A CA 1
ATOM 1804 C C . ARG A 1 239 ? 9.419 17.423 21.036 1.00 41.09 239 ARG A C 1
ATOM 1806 O O . ARG A 1 239 ? 10.452 18.126 21.148 1.00 41.09 239 ARG A O 1
#

InterPro domains:
  IPR018445 Putative phosphate transport regulator [PF01865] (13-220)
  IPR038078 PhoU-like domain superfamily [G3DSA:1.20.58.220] (5-223)